Protein AF-A0A846AR71-F1 (afdb_monomer_lite)

pLDDT: mean 70.82, std 20.87, range [24.83, 94.31]

Radius of gyration: 25.25 Å; chains: 1; bounding box: 78×62×51 Å

Secondary structure (DSSP, 8-state):
-HHHHHHHHHHHHHHHHHHHHHHHHHH-----SS-----HHHHHHHHHHHHHHHHHHHHGGG--------GGGGGGG-SSSPPPGGGGTTT-HHHHHHHHHHSS-TTSEEE--S--TTS---HHHHHHHHHHTT----HHHHHHTT-EEEEE-GGGTTPPPPEEEETTEEEE------EEEEEE----GGGTTS-SS------EEEEEESS-HHHHTGGG----

Structure (mmCIF, N/CA/C/O backbone):
data_AF-A0A846AR71-F1
#
_entry.id   AF-A0A846AR71-F1
#
loop_
_atom_site.group_PDB
_atom_site.id
_atom_site.type_symbol
_atom_site.label_atom_id
_atom_site.label_alt_id
_atom_site.label_comp_id
_atom_site.label_asym_id
_atom_site.label_entity_id
_atom_site.label_seq_id
_atom_site.pdbx_PDB_ins_code
_atom_site.Cartn_x
_atom_site.Cartn_y
_atom_site.Cartn_z
_atom_site.occupancy
_atom_site.B_iso_or_equiv
_atom_site.auth_seq_id
_atom_site.auth_comp_id
_atom_site.auth_asym_id
_atom_site.auth_atom_id
_atom_site.pdbx_PDB_model_num
ATOM 1 N N . MET A 1 1 ? 45.121 -16.910 -25.083 1.00 48.41 1 MET A N 1
ATOM 2 C CA . MET A 1 1 ? 43.762 -16.337 -24.899 1.00 48.41 1 MET A CA 1
ATOM 3 C C . MET A 1 1 ? 42.631 -17.365 -25.011 1.00 48.41 1 MET A C 1
ATOM 5 O O . MET A 1 1 ? 41.645 -17.173 -24.319 1.00 48.41 1 MET A O 1
ATOM 9 N N . LYS A 1 2 ? 42.757 -18.463 -25.781 1.00 45.50 2 LYS A N 1
ATOM 10 C CA . LYS A 1 2 ? 41.712 -19.509 -25.881 1.00 45.50 2 LYS A CA 1
ATOM 11 C C . LYS A 1 2 ? 41.526 -20.374 -24.615 1.00 45.50 2 LYS A C 1
ATOM 13 O O . LYS A 1 2 ? 40.402 -20.728 -24.296 1.00 45.50 2 LYS A O 1
ATOM 18 N N . GLU A 1 3 ? 42.584 -20.638 -23.845 1.00 46.75 3 GLU A N 1
ATOM 19 C CA . GLU A 1 3 ? 42.497 -21.483 -22.632 1.00 46.75 3 GLU A CA 1
ATOM 20 C C . GLU A 1 3 ? 41.726 -20.849 -21.461 1.00 46.75 3 GLU A C 1
ATOM 22 O O . GLU A 1 3 ? 41.074 -21.559 -20.703 1.00 46.75 3 GLU A O 1
ATOM 27 N N . LYS A 1 4 ? 41.747 -19.515 -21.311 1.00 49.03 4 LYS A N 1
ATOM 28 C CA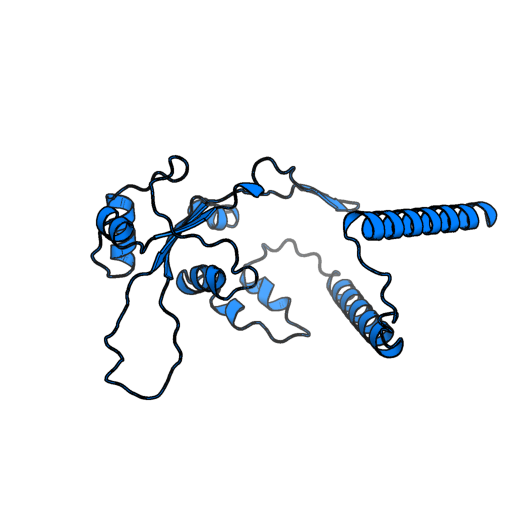 . LYS A 1 4 ? 41.033 -18.836 -20.210 1.00 49.03 4 LYS A CA 1
ATOM 29 C C . LYS A 1 4 ? 39.511 -18.820 -20.391 1.00 49.03 4 LYS A C 1
ATOM 31 O O . LYS A 1 4 ? 38.808 -18.844 -19.391 1.00 49.03 4 LYS A O 1
ATOM 36 N N . HIS A 1 5 ? 39.016 -18.790 -21.632 1.00 45.47 5 HIS A N 1
ATOM 37 C CA . HIS A 1 5 ? 37.576 -18.900 -21.910 1.00 45.47 5 HIS A CA 1
ATOM 38 C C . HIS A 1 5 ? 37.057 -20.312 -21.606 1.00 45.47 5 HIS A C 1
ATOM 40 O O . HIS A 1 5 ? 36.043 -20.454 -20.941 1.00 45.47 5 HIS A O 1
ATOM 46 N N . SER A 1 6 ? 37.822 -21.348 -21.970 1.00 60.25 6 SER A N 1
ATOM 47 C CA . SER A 1 6 ? 37.436 -22.746 -21.729 1.00 60.25 6 SER A CA 1
ATOM 48 C C . SER A 1 6 ? 37.258 -23.087 -20.247 1.00 60.25 6 SER A C 1
ATOM 50 O O . SER A 1 6 ? 36.397 -23.891 -19.910 1.00 60.25 6 SER A O 1
ATOM 52 N N . LYS A 1 7 ? 38.073 -22.495 -19.365 1.00 65.44 7 LYS A N 1
ATOM 53 C CA . LYS A 1 7 ? 37.980 -22.732 -17.921 1.00 65.44 7 LYS A CA 1
ATOM 54 C C . LYS A 1 7 ? 36.772 -22.030 -17.296 1.00 65.44 7 LYS A C 1
ATOM 56 O O . LYS A 1 7 ? 36.092 -22.618 -16.470 1.00 65.44 7 LYS A O 1
ATOM 61 N N . TYR A 1 8 ? 36.488 -20.800 -17.726 1.00 60.22 8 TYR A N 1
ATOM 62 C CA . TYR A 1 8 ? 35.324 -20.051 -17.252 1.00 60.22 8 TYR A CA 1
ATOM 63 C C . TYR A 1 8 ? 34.013 -20.771 -17.597 1.00 60.22 8 TYR A C 1
ATOM 65 O O . TYR A 1 8 ? 33.142 -20.905 -16.744 1.00 60.22 8 TYR A O 1
ATOM 73 N N . ASP A 1 9 ? 33.912 -21.313 -18.812 1.00 61.56 9 ASP A N 1
ATOM 74 C CA . ASP A 1 9 ? 32.737 -22.078 -19.235 1.00 61.56 9 ASP A CA 1
ATOM 75 C C . ASP A 1 9 ? 32.577 -23.384 -18.437 1.00 61.56 9 ASP A C 1
ATOM 77 O O . ASP A 1 9 ? 31.457 -23.764 -18.099 1.00 61.56 9 ASP A O 1
ATOM 81 N N . GLN A 1 10 ? 33.682 -24.051 -18.081 1.00 67.94 10 GLN A N 1
ATOM 82 C CA . GLN A 1 10 ? 33.650 -25.235 -17.213 1.00 67.94 10 GLN A CA 1
ATOM 83 C C . GLN A 1 10 ? 33.208 -24.900 -15.786 1.00 67.94 10 GLN A C 1
ATOM 85 O O . GLN A 1 10 ? 32.337 -25.586 -15.257 1.00 67.94 10 GLN A O 1
ATOM 90 N N . ASP A 1 11 ? 33.746 -23.831 -15.197 1.00 71.62 11 ASP A N 1
ATOM 91 C CA . ASP A 1 11 ? 33.410 -23.408 -13.833 1.00 71.62 11 ASP A CA 1
ATOM 92 C C . ASP A 1 11 ? 31.918 -23.015 -13.728 1.00 71.62 11 ASP A C 1
ATOM 94 O O . ASP A 1 11 ? 31.241 -23.329 -12.745 1.00 71.62 11 ASP A O 1
ATOM 98 N N . VAL A 1 12 ? 31.367 -22.373 -14.768 1.00 66.19 12 VAL A N 1
ATOM 99 C CA . VAL A 1 12 ? 29.933 -22.041 -14.847 1.00 66.19 12 VAL A CA 1
ATOM 100 C C . VAL A 1 12 ? 29.079 -23.306 -14.955 1.00 66.19 12 VAL A C 1
ATOM 102 O O . VAL A 1 12 ? 28.081 -23.428 -14.245 1.00 66.19 12 VAL A O 1
ATOM 105 N N . GLN A 1 13 ? 29.466 -24.263 -15.802 1.00 63.09 13 GLN A N 1
ATOM 106 C CA . GLN A 1 13 ? 28.740 -25.530 -15.949 1.00 63.09 13 GLN A CA 1
ATOM 107 C C . GLN A 1 13 ? 28.738 -26.346 -14.651 1.00 63.09 13 GLN A C 1
ATOM 109 O O . GLN A 1 13 ? 27.697 -26.867 -14.254 1.00 63.09 13 GLN A O 1
ATOM 114 N N . GLU A 1 14 ? 29.870 -26.407 -13.952 1.00 77.88 14 GLU A N 1
ATOM 115 C CA . GLU A 1 14 ? 29.987 -27.103 -12.668 1.00 77.88 14 GLU A CA 1
ATOM 116 C C . GLU A 1 14 ? 29.130 -26.435 -11.580 1.00 77.88 14 GLU A C 1
ATOM 118 O O . GLU A 1 14 ? 28.448 -27.110 -10.805 1.00 77.88 14 GLU A O 1
ATOM 123 N N . SER A 1 15 ? 29.089 -25.099 -11.553 1.00 70.12 15 SER A N 1
ATOM 124 C CA . SER A 1 15 ? 28.254 -24.348 -10.611 1.00 70.12 15 SER A CA 1
ATOM 125 C C . SER A 1 15 ? 26.757 -24.593 -10.833 1.00 70.12 15 SER A C 1
ATOM 127 O O . SER A 1 15 ? 26.022 -24.823 -9.869 1.00 70.12 15 SER A O 1
ATOM 129 N N . LEU A 1 16 ? 26.314 -24.621 -12.094 1.00 60.41 16 LEU A N 1
ATOM 130 C CA . LEU A 1 16 ? 24.922 -24.912 -12.450 1.00 60.41 16 LEU A CA 1
ATOM 131 C C . LEU A 1 16 ? 24.531 -26.350 -12.075 1.00 60.41 16 LEU A C 1
ATOM 133 O O . LEU A 1 16 ? 23.486 -26.562 -11.463 1.00 60.41 16 LEU A O 1
ATOM 137 N N . GLN A 1 17 ? 25.402 -27.328 -12.339 1.00 69.69 17 GLN A N 1
ATOM 138 C CA . GLN A 1 17 ? 25.163 -28.730 -11.973 1.00 69.69 17 GLN A CA 1
ATOM 139 C C . GLN A 1 17 ? 25.073 -28.941 -10.454 1.00 69.69 17 GLN A C 1
ATOM 141 O O . GLN A 1 17 ? 24.227 -29.704 -9.970 1.00 69.69 17 GLN A O 1
ATOM 146 N N . ASN A 1 18 ? 25.913 -28.243 -9.685 1.00 76.06 18 ASN A N 1
ATOM 147 C CA . ASN A 1 18 ? 25.866 -28.279 -8.223 1.00 76.06 18 ASN A CA 1
ATOM 148 C C . ASN A 1 18 ? 24.583 -27.644 -7.674 1.00 76.06 18 ASN A C 1
ATOM 150 O O . ASN A 1 18 ? 23.993 -28.162 -6.719 1.00 76.06 18 ASN A O 1
ATOM 154 N N . PHE A 1 19 ? 24.118 -26.555 -8.289 1.00 69.44 19 PHE A N 1
ATOM 155 C CA . PHE A 1 19 ? 22.856 -25.918 -7.926 1.00 69.44 19 PHE A CA 1
ATOM 156 C C . PHE A 1 19 ? 21.664 -26.853 -8.172 1.00 69.44 19 PHE A C 1
ATOM 158 O O . PHE A 1 19 ? 20.889 -27.110 -7.248 1.00 69.44 19 PHE A O 1
ATOM 165 N N . ASP A 1 20 ? 21.568 -27.445 -9.364 1.00 68.06 20 ASP A N 1
ATOM 166 C CA . ASP A 1 20 ? 20.483 -28.367 -9.723 1.00 68.06 20 ASP A CA 1
ATOM 167 C C . ASP A 1 20 ? 20.436 -29.597 -8.802 1.00 68.06 20 ASP A C 1
ATOM 169 O O . ASP A 1 20 ? 19.361 -30.037 -8.374 1.00 68.06 20 ASP A O 1
ATOM 173 N N . SER A 1 21 ? 21.607 -30.120 -8.423 1.00 70.69 21 SER A N 1
ATOM 174 C CA . SER A 1 21 ? 21.727 -31.237 -7.476 1.00 70.69 21 SER A CA 1
ATOM 175 C C . SER A 1 21 ? 21.231 -30.860 -6.076 1.00 70.69 21 SER A C 1
ATOM 177 O O . SER A 1 21 ? 20.513 -31.632 -5.436 1.00 70.69 21 SER A O 1
ATOM 179 N N . THR A 1 22 ? 21.551 -29.645 -5.626 1.00 72.75 22 THR A N 1
ATOM 180 C CA . THR A 1 22 ? 21.137 -29.117 -4.318 1.00 72.75 22 THR A CA 1
ATOM 181 C C . THR A 1 22 ? 19.620 -28.919 -4.250 1.00 72.75 22 THR A C 1
ATOM 183 O O . THR A 1 22 ? 18.982 -29.318 -3.276 1.00 72.75 22 THR A O 1
ATOM 186 N N . ILE A 1 23 ? 19.017 -28.369 -5.308 1.00 63.88 23 ILE A N 1
ATOM 187 C CA . ILE A 1 23 ? 17.560 -28.196 -5.422 1.00 63.88 23 ILE A CA 1
ATOM 188 C C . ILE A 1 23 ? 16.845 -29.553 -5.436 1.00 63.88 23 ILE A C 1
ATOM 190 O O . ILE A 1 23 ? 15.854 -29.744 -4.729 1.00 63.88 23 ILE A O 1
ATOM 194 N N . THR A 1 24 ? 17.376 -30.522 -6.184 1.00 69.88 24 THR A N 1
ATOM 195 C CA . THR A 1 24 ? 16.824 -31.884 -6.250 1.00 69.88 24 THR A CA 1
ATOM 196 C C . THR A 1 24 ? 16.804 -32.548 -4.868 1.00 69.88 24 THR A C 1
ATOM 198 O O . THR A 1 24 ? 15.795 -33.141 -4.482 1.00 69.88 24 THR A O 1
ATOM 201 N N . GLN A 1 25 ? 17.884 -32.403 -4.089 1.00 74.31 25 GLN A N 1
ATOM 202 C CA . GLN A 1 25 ? 17.976 -32.933 -2.724 1.00 74.31 25 GLN A CA 1
ATOM 203 C C . GLN A 1 25 ? 17.050 -32.223 -1.732 1.00 74.31 25 GLN A C 1
ATOM 205 O O . GLN A 1 25 ? 16.408 -32.891 -0.924 1.00 74.31 25 GLN A O 1
ATOM 210 N N . LEU A 1 26 ? 16.975 -30.891 -1.780 1.00 66.94 26 LEU A N 1
ATOM 211 C CA . LEU A 1 26 ? 16.191 -30.101 -0.825 1.00 66.94 26 LEU A CA 1
ATOM 212 C C . LEU A 1 26 ? 14.685 -30.304 -0.983 1.00 66.94 26 LEU A C 1
ATOM 214 O O . LEU A 1 26 ? 13.960 -30.327 0.008 1.00 66.94 26 LEU A O 1
ATOM 218 N N . PHE A 1 27 ? 14.217 -30.439 -2.222 1.00 64.94 27 PHE A N 1
ATOM 219 C CA . PHE A 1 27 ? 12.787 -30.416 -2.520 1.00 64.94 27 PHE A CA 1
ATOM 220 C C . PHE A 1 27 ? 12.227 -31.773 -2.961 1.00 64.94 27 PHE A C 1
ATOM 222 O O . PHE A 1 27 ? 11.036 -31.869 -3.250 1.00 64.94 27 PHE A O 1
ATOM 229 N N . GLY A 1 28 ? 13.056 -32.824 -3.027 1.00 59.59 28 GLY A N 1
ATOM 230 C CA . GLY A 1 28 ? 12.629 -34.164 -3.452 1.00 59.59 28 GLY A CA 1
ATOM 231 C C . GLY A 1 28 ? 12.012 -34.186 -4.856 1.00 59.59 28 GLY A C 1
ATOM 232 O O . GLY A 1 28 ? 11.225 -35.078 -5.181 1.00 59.59 28 GLY A O 1
ATOM 233 N N . ILE A 1 29 ? 12.329 -33.182 -5.677 1.00 59.34 29 ILE A N 1
ATOM 234 C CA . ILE A 1 29 ? 11.780 -33.023 -7.019 1.00 59.34 29 ILE A CA 1
ATOM 235 C C . ILE A 1 29 ? 12.443 -34.088 -7.886 1.00 59.34 29 ILE A C 1
ATOM 237 O O . ILE A 1 29 ? 13.644 -34.031 -8.136 1.00 59.34 29 ILE A O 1
ATOM 241 N N . LYS A 1 30 ? 11.675 -35.077 -8.353 1.00 57.59 30 LYS A N 1
ATOM 242 C CA . LYS A 1 30 ? 12.154 -35.955 -9.426 1.00 57.59 30 LYS A CA 1
ATOM 243 C C . LYS A 1 30 ? 12.525 -35.069 -10.614 1.00 57.59 30 LYS A C 1
ATOM 245 O O . LYS A 1 30 ? 11.695 -34.262 -11.033 1.00 57.59 30 LYS A O 1
ATOM 250 N N . GLN A 1 31 ? 13.747 -35.230 -11.134 1.00 55.41 31 GLN A N 1
ATOM 251 C CA . GLN A 1 31 ? 14.157 -34.674 -12.426 1.00 55.41 31 GLN A CA 1
ATOM 252 C C . GLN A 1 31 ? 12.981 -34.817 -13.404 1.00 55.41 31 GLN A C 1
ATOM 254 O O . GLN A 1 31 ? 12.438 -35.923 -13.517 1.00 55.41 31 GLN A O 1
ATOM 259 N N . PRO A 1 32 ? 12.510 -33.729 -14.029 1.00 53.22 32 PRO A N 1
ATOM 260 C CA . PRO A 1 32 ? 11.327 -33.804 -14.865 1.00 53.22 32 PRO A CA 1
ATOM 261 C C . PRO A 1 32 ? 11.598 -34.786 -16.016 1.00 53.22 32 PRO A C 1
ATOM 263 O O . PRO A 1 32 ? 12.465 -34.550 -16.849 1.00 53.22 32 PRO A O 1
ATOM 266 N N . GLU A 1 33 ? 10.853 -35.901 -16.065 1.00 53.50 33 GLU A N 1
ATOM 267 C CA . GLU A 1 33 ? 10.994 -36.967 -17.084 1.00 53.50 33 GLU A CA 1
ATOM 268 C C . GLU A 1 33 ? 10.733 -36.478 -18.521 1.00 53.50 33 GLU A C 1
ATOM 270 O O . GLU A 1 33 ? 11.000 -37.178 -19.496 1.00 53.50 33 GLU A O 1
ATOM 275 N N . LYS A 1 34 ? 10.245 -35.248 -18.667 1.00 51.41 34 LYS A N 1
ATOM 276 C CA . LYS A 1 34 ? 10.290 -34.487 -19.906 1.00 51.41 34 LYS A CA 1
ATOM 277 C C . LYS A 1 34 ? 10.986 -33.177 -19.604 1.00 51.41 34 LYS A C 1
ATOM 279 O O . LYS A 1 34 ? 10.488 -32.405 -18.783 1.00 51.41 34 LYS A O 1
ATOM 284 N N . SER A 1 35 ? 12.075 -32.896 -20.318 1.00 51.25 35 SER A N 1
ATOM 285 C CA . SER A 1 35 ? 12.481 -31.510 -20.506 1.00 51.25 35 SER A CA 1
ATOM 286 C C . SER A 1 35 ? 11.225 -30.740 -20.905 1.00 51.25 35 SER A C 1
ATOM 288 O O . SER A 1 35 ? 10.445 -31.187 -21.754 1.00 51.25 35 SER A O 1
ATOM 290 N N . ILE A 1 36 ? 10.963 -29.618 -20.243 1.00 49.94 36 ILE A N 1
ATOM 291 C CA . ILE A 1 36 ? 10.011 -28.655 -20.777 1.00 49.94 36 ILE A CA 1
ATOM 292 C C . ILE A 1 36 ? 10.673 -28.195 -22.074 1.00 49.94 36 ILE A C 1
ATOM 294 O O . ILE A 1 36 ? 11.549 -27.336 -22.059 1.00 49.94 36 ILE A O 1
ATOM 298 N N . ALA A 1 37 ? 10.366 -28.882 -23.174 1.00 50.50 37 ALA A N 1
ATOM 299 C CA . ALA A 1 37 ? 10.838 -28.542 -24.496 1.00 50.50 37 ALA A CA 1
ATOM 300 C C . ALA A 1 37 ? 10.143 -27.233 -24.845 1.00 50.50 37 ALA A C 1
ATOM 302 O O . ALA A 1 37 ? 9.017 -27.204 -25.340 1.00 50.50 37 ALA A O 1
ATOM 303 N N . PHE A 1 38 ? 10.781 -26.133 -24.472 1.00 56.47 38 PHE A N 1
ATOM 304 C CA . PHE A 1 38 ? 10.446 -24.847 -25.027 1.00 56.47 38 PHE A CA 1
ATOM 305 C C . PHE A 1 38 ? 10.770 -24.949 -26.512 1.00 56.47 38 PHE A C 1
ATOM 307 O O . PHE A 1 38 ? 11.919 -25.179 -26.879 1.00 56.47 38 PHE A O 1
ATOM 314 N N . ASP A 1 39 ? 9.738 -24.854 -27.346 1.00 71.56 39 ASP A N 1
ATOM 315 C CA . ASP A 1 39 ? 9.896 -24.756 -28.791 1.00 71.56 39 ASP A CA 1
ATOM 316 C C . ASP A 1 39 ? 10.948 -23.680 -29.090 1.00 71.56 39 ASP A C 1
ATOM 318 O O . ASP A 1 39 ? 10.789 -22.522 -28.686 1.00 71.56 39 ASP A O 1
ATOM 322 N N . GLU A 1 40 ? 12.047 -24.075 -29.738 1.00 67.56 40 GLU A N 1
ATOM 323 C CA . GLU A 1 40 ? 13.171 -23.189 -30.056 1.00 67.56 40 GLU A CA 1
ATOM 324 C C . GLU A 1 40 ? 12.673 -21.946 -30.800 1.00 67.56 40 GLU A C 1
ATOM 326 O O . GLU A 1 40 ? 13.118 -20.832 -30.529 1.00 67.56 40 GLU A O 1
ATOM 331 N N . THR A 1 41 ? 11.648 -22.113 -31.638 1.00 71.00 41 THR A N 1
ATOM 332 C CA . THR A 1 41 ? 10.974 -21.030 -32.359 1.00 71.00 41 THR A CA 1
ATOM 333 C C . THR A 1 41 ? 10.303 -20.035 -31.405 1.00 71.00 41 THR A C 1
ATOM 335 O O . THR A 1 41 ? 10.374 -18.823 -31.605 1.00 71.00 41 THR A O 1
ATOM 338 N N . SER A 1 42 ? 9.676 -20.514 -30.328 1.00 70.94 42 SER A N 1
ATOM 339 C CA . SER A 1 42 ? 9.059 -19.683 -29.287 1.00 70.94 42 SER A CA 1
ATOM 340 C C . SER A 1 42 ? 10.096 -18.899 -28.476 1.00 70.94 42 SER A C 1
ATOM 342 O O . SER A 1 42 ? 9.882 -17.719 -28.174 1.00 70.94 42 SER A O 1
ATOM 344 N N . ILE A 1 43 ? 11.238 -19.520 -28.161 1.00 72.88 43 ILE A N 1
ATOM 345 C CA . ILE A 1 43 ? 12.357 -18.849 -27.484 1.00 72.88 43 ILE A CA 1
ATOM 346 C C . ILE A 1 43 ? 12.950 -17.770 -28.391 1.00 72.88 43 ILE A C 1
ATOM 348 O O . ILE A 1 43 ? 13.089 -16.628 -27.954 1.00 72.88 43 ILE A O 1
ATOM 352 N N . ILE A 1 44 ? 13.248 -18.103 -29.649 1.00 75.12 44 ILE A N 1
ATOM 353 C CA . ILE A 1 44 ? 13.809 -17.165 -30.629 1.00 75.12 44 ILE A CA 1
ATOM 354 C C . ILE A 1 44 ? 12.872 -15.969 -30.805 1.00 75.12 44 ILE A C 1
ATOM 356 O O . ILE A 1 44 ? 13.307 -14.830 -30.661 1.00 75.12 44 ILE A O 1
ATOM 360 N N . ASN A 1 45 ? 11.568 -16.202 -30.978 1.00 73.94 45 ASN A N 1
ATOM 361 C CA . ASN A 1 45 ? 10.583 -15.126 -31.093 1.00 73.94 45 ASN A CA 1
ATOM 362 C C . ASN A 1 45 ? 10.532 -14.228 -29.844 1.00 73.94 45 ASN A C 1
ATOM 364 O O . ASN A 1 45 ? 10.395 -13.007 -29.955 1.00 73.94 45 ASN A O 1
ATOM 368 N N . ARG A 1 46 ? 10.650 -14.797 -28.637 1.00 72.19 46 ARG A N 1
ATOM 369 C CA . ARG A 1 46 ? 10.738 -14.005 -27.399 1.00 72.19 46 ARG A CA 1
ATOM 370 C C . ARG A 1 46 ? 12.009 -13.161 -27.357 1.00 72.19 46 ARG A C 1
ATOM 372 O O . ARG A 1 46 ? 11.927 -11.982 -27.021 1.00 72.19 46 ARG A O 1
ATOM 379 N N . LEU A 1 47 ? 13.153 -13.740 -27.714 1.00 77.62 47 LEU A N 1
ATOM 380 C CA . LEU A 1 47 ? 14.437 -13.042 -27.729 1.00 77.62 47 LEU A CA 1
ATOM 381 C C . LEU A 1 47 ? 14.459 -11.920 -28.769 1.00 77.62 47 LEU A C 1
ATOM 383 O O . LEU A 1 47 ? 14.867 -10.809 -28.446 1.00 77.62 47 LEU A O 1
ATOM 387 N N . GLU A 1 48 ? 13.940 -12.155 -29.973 1.00 76.31 48 GLU A N 1
ATOM 388 C CA . GLU A 1 48 ? 13.822 -11.118 -30.999 1.00 76.31 48 GLU A CA 1
ATOM 389 C C . GLU A 1 48 ? 12.967 -9.938 -30.536 1.00 76.31 48 GLU A C 1
ATOM 391 O O . GLU A 1 48 ? 13.323 -8.784 -30.771 1.00 76.31 48 GLU A O 1
ATOM 396 N N . ASN A 1 49 ? 11.849 -10.207 -29.859 1.00 75.12 49 ASN A N 1
ATOM 397 C CA . ASN A 1 49 ? 10.985 -9.151 -29.338 1.00 75.12 49 ASN A CA 1
ATOM 398 C C . ASN A 1 49 ? 11.675 -8.341 -28.231 1.00 75.12 49 ASN A C 1
ATOM 400 O O . ASN A 1 49 ? 11.530 -7.120 -28.197 1.00 75.12 49 ASN A O 1
ATOM 404 N N . ILE A 1 50 ? 12.466 -8.991 -27.370 1.00 76.38 50 ILE A N 1
ATOM 405 C CA . ILE A 1 50 ? 13.283 -8.310 -26.356 1.00 76.38 50 ILE A CA 1
ATOM 406 C C . ILE A 1 50 ? 14.354 -7.439 -27.027 1.00 76.38 50 ILE A C 1
ATOM 408 O O . ILE A 1 50 ? 14.505 -6.276 -26.665 1.00 76.38 50 ILE A O 1
ATOM 412 N N . VAL A 1 51 ? 15.062 -7.959 -28.033 1.00 80.19 51 VAL A N 1
ATOM 413 C CA . VAL A 1 51 ? 16.099 -7.207 -28.760 1.00 80.19 51 VAL A CA 1
ATOM 414 C C . VAL A 1 51 ? 15.503 -5.994 -29.478 1.00 80.19 51 VAL A C 1
ATOM 416 O O . VAL A 1 51 ? 16.034 -4.893 -29.347 1.00 80.19 51 VAL A O 1
ATOM 419 N N . LYS A 1 52 ? 14.365 -6.154 -30.170 1.00 71.88 52 LYS A N 1
ATOM 420 C CA . LYS A 1 52 ? 13.643 -5.046 -30.824 1.00 71.88 52 LYS A CA 1
ATOM 421 C C . LYS A 1 52 ? 13.200 -3.983 -29.815 1.00 71.88 52 LYS A C 1
ATOM 423 O O . LYS A 1 52 ? 13.316 -2.792 -30.090 1.00 71.88 52 LYS A O 1
ATOM 428 N N . PHE A 1 53 ? 12.731 -4.401 -28.638 1.00 70.00 53 PHE A N 1
ATOM 429 C CA . PHE A 1 53 ? 12.355 -3.494 -27.553 1.00 70.00 53 PHE A CA 1
ATOM 430 C C . PHE A 1 53 ? 13.552 -2.686 -27.033 1.00 70.00 53 PHE A C 1
ATOM 432 O O . PHE A 1 53 ? 13.463 -1.466 -26.916 1.00 70.00 53 PHE A O 1
ATOM 439 N N . VAL A 1 54 ? 14.684 -3.347 -26.772 1.00 71.56 54 VAL A N 1
ATOM 440 C CA . VAL A 1 54 ? 15.908 -2.689 -26.289 1.00 71.56 54 VAL A CA 1
ATOM 441 C C . VAL A 1 54 ? 16.473 -1.724 -27.335 1.00 71.56 54 VAL A C 1
ATOM 443 O O . VAL A 1 54 ? 16.837 -0.607 -26.977 1.00 71.56 54 VAL A O 1
ATOM 446 N N . ALA A 1 55 ? 16.498 -2.112 -28.615 1.00 70.62 55 ALA A N 1
ATOM 447 C CA . ALA A 1 55 ? 16.965 -1.257 -29.707 1.00 70.62 55 ALA A CA 1
ATOM 448 C C . ALA A 1 55 ? 16.122 0.021 -29.838 1.00 70.62 55 ALA A C 1
ATOM 450 O O . ALA A 1 55 ? 16.678 1.115 -29.888 1.00 70.62 55 ALA A O 1
ATOM 451 N N . LYS A 1 56 ? 14.788 -0.101 -29.781 1.00 68.19 56 LYS A N 1
ATOM 452 C CA . LYS A 1 56 ? 13.881 1.053 -29.835 1.00 68.19 56 LYS A CA 1
ATOM 453 C C . LYS A 1 56 ? 14.111 2.035 -28.679 1.00 68.19 56 LYS A C 1
ATOM 455 O O . LYS A 1 56 ? 14.191 3.237 -28.894 1.00 68.19 56 LYS A O 1
ATOM 460 N N . ILE A 1 57 ? 14.275 1.524 -27.455 1.00 65.19 57 ILE A N 1
ATOM 461 C CA 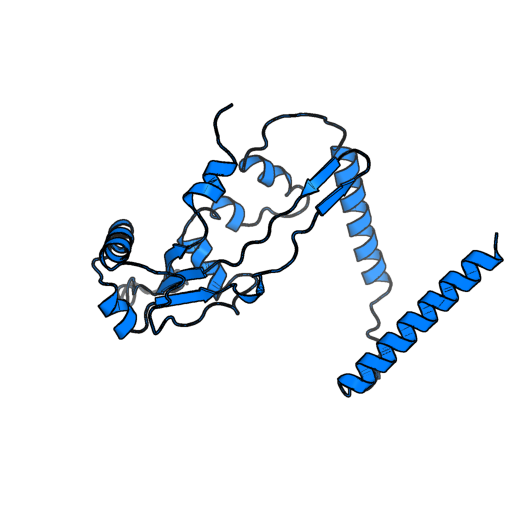. ILE A 1 57 ? 14.584 2.359 -26.280 1.00 65.19 57 ILE A CA 1
ATOM 462 C C . ILE A 1 57 ? 15.940 3.060 -26.432 1.00 65.19 57 ILE A C 1
ATOM 464 O O . ILE A 1 57 ? 16.124 4.172 -25.937 1.00 65.19 57 ILE A O 1
ATOM 468 N N . TYR A 1 58 ? 16.905 2.413 -27.088 1.00 60.66 58 TYR A N 1
ATOM 469 C CA . TYR A 1 58 ? 18.236 2.973 -27.302 1.00 60.66 58 TYR A CA 1
ATOM 470 C C . TYR A 1 58 ? 18.230 4.109 -28.335 1.00 60.66 58 TYR A C 1
ATOM 472 O O . TYR A 1 58 ? 18.907 5.113 -28.133 1.00 60.66 58 TYR A O 1
ATOM 480 N N . GLU A 1 59 ? 17.432 3.994 -29.398 1.00 58.53 59 GLU A N 1
ATOM 481 C CA . GLU A 1 59 ? 17.259 5.049 -30.409 1.00 58.53 59 GLU A CA 1
ATOM 482 C C . GLU A 1 59 ? 16.593 6.313 -29.832 1.00 58.53 59 GLU A C 1
ATOM 484 O O . GLU A 1 59 ? 16.928 7.429 -30.227 1.00 58.53 59 GLU A O 1
ATOM 489 N N . GLU A 1 60 ? 15.715 6.159 -28.838 1.00 55.53 60 GLU A N 1
ATOM 490 C CA . GLU A 1 60 ? 14.994 7.265 -28.189 1.00 55.53 60 GLU A CA 1
ATOM 491 C C . GLU A 1 60 ? 15.811 8.005 -27.111 1.00 55.53 60 GLU A C 1
ATOM 493 O O . GLU A 1 60 ? 15.395 9.056 -26.631 1.00 55.53 60 GLU A O 1
ATOM 498 N N . LYS A 1 61 ? 17.004 7.512 -26.743 1.00 50.53 61 LYS A N 1
ATOM 499 C CA . LYS A 1 61 ? 17.864 8.117 -25.706 1.00 50.53 61 LYS A CA 1
ATOM 500 C C . LYS A 1 61 ? 18.727 9.302 -26.167 1.00 50.53 61 LYS A C 1
ATOM 502 O O . LYS A 1 61 ? 19.457 9.851 -25.347 1.00 50.53 61 LYS A O 1
ATOM 507 N N . ASN A 1 62 ? 18.645 9.721 -27.432 1.00 44.28 62 ASN A N 1
ATOM 508 C CA . ASN A 1 62 ? 19.454 10.823 -27.982 1.00 44.28 62 ASN A CA 1
ATOM 509 C C . ASN A 1 62 ? 18.890 12.238 -27.752 1.00 44.28 62 ASN A C 1
ATOM 511 O O . ASN A 1 62 ? 19.390 13.198 -28.334 1.00 44.28 62 ASN A O 1
ATOM 515 N N . THR A 1 63 ? 17.888 12.407 -26.891 1.00 43.28 63 THR A N 1
ATOM 516 C CA . THR A 1 63 ? 17.467 13.733 -26.424 1.00 43.28 63 THR A CA 1
ATOM 517 C C . THR A 1 63 ? 17.843 13.904 -24.961 1.00 43.28 63 THR A C 1
ATOM 519 O O . THR A 1 63 ? 17.119 13.487 -24.057 1.00 43.28 63 THR A O 1
ATOM 522 N N . GLU A 1 64 ? 19.002 14.522 -24.735 1.00 54.25 64 GLU A N 1
ATOM 523 C CA . GLU A 1 64 ? 19.267 15.243 -23.497 1.00 54.25 64 GLU A CA 1
ATOM 524 C C . GLU A 1 64 ? 18.190 16.316 -23.324 1.00 54.25 64 GLU A C 1
ATOM 526 O O . GLU A 1 64 ? 18.152 17.288 -24.072 1.00 54.25 64 GLU A O 1
ATOM 531 N N . THR A 1 65 ? 17.337 16.167 -22.318 1.00 43.06 65 THR A N 1
ATOM 532 C CA . THR A 1 65 ? 16.592 17.298 -21.768 1.00 43.06 65 THR A CA 1
ATOM 533 C C . THR A 1 65 ? 16.442 17.102 -20.273 1.00 43.06 65 THR A C 1
ATOM 535 O O . THR A 1 65 ? 15.747 16.198 -19.812 1.00 43.06 65 THR A O 1
ATOM 538 N N . SER A 1 66 ? 17.095 17.985 -19.518 1.00 50.75 66 SER A N 1
ATOM 539 C CA . SER A 1 66 ? 16.848 18.237 -18.100 1.00 50.75 66 SER A CA 1
ATOM 540 C C . SER A 1 66 ? 15.501 18.951 -17.910 1.00 50.75 66 SER A C 1
ATOM 542 O O . SER A 1 66 ? 15.429 20.008 -17.287 1.00 50.75 66 SER A O 1
ATOM 544 N N . GLU A 1 67 ? 14.437 18.426 -18.509 1.00 57.28 67 GLU A N 1
ATOM 545 C CA . GLU A 1 67 ? 13.082 18.855 -18.190 1.00 57.28 67 GLU A CA 1
ATOM 546 C C . GLU A 1 67 ? 12.602 18.040 -16.992 1.00 57.28 67 GLU A C 1
ATOM 548 O O . GLU A 1 67 ? 12.850 16.834 -16.890 1.00 57.28 67 GLU A O 1
ATOM 553 N N . SER A 1 68 ? 11.959 18.712 -16.041 1.00 72.06 68 SER A N 1
ATOM 554 C CA . SER A 1 68 ? 11.329 18.055 -14.905 1.00 72.06 68 SER A CA 1
ATOM 555 C C . SER A 1 68 ? 10.252 17.102 -15.421 1.00 72.06 68 SER A C 1
ATOM 557 O O . SER A 1 68 ? 9.204 17.522 -15.904 1.00 72.06 68 SER A O 1
ATOM 559 N N . LEU A 1 69 ? 10.527 15.799 -15.331 1.00 80.31 69 LEU A N 1
ATOM 560 C CA . LEU A 1 69 ? 9.561 14.770 -15.694 1.00 80.31 69 LEU A CA 1
ATOM 561 C C . LEU A 1 69 ? 8.291 14.939 -14.861 1.00 80.31 69 LEU A C 1
ATOM 563 O O . LEU A 1 69 ? 8.325 14.994 -13.629 1.00 80.31 69 LEU A O 1
ATOM 567 N N . THR A 1 70 ? 7.165 14.976 -15.552 1.00 86.06 70 THR A N 1
ATOM 568 C CA . THR A 1 70 ? 5.830 14.991 -14.967 1.00 86.06 70 THR A CA 1
ATOM 569 C C . THR A 1 70 ? 5.274 13.570 -14.885 1.00 86.06 70 THR A C 1
ATOM 571 O O . THR A 1 70 ? 5.762 12.639 -15.530 1.00 86.06 70 THR A O 1
ATOM 574 N N . LEU A 1 71 ? 4.205 13.374 -14.107 1.00 84.62 71 LEU A N 1
ATOM 575 C CA . LEU A 1 71 ? 3.504 12.084 -14.084 1.00 84.62 71 LEU A CA 1
ATOM 576 C C . LEU A 1 71 ? 2.915 11.724 -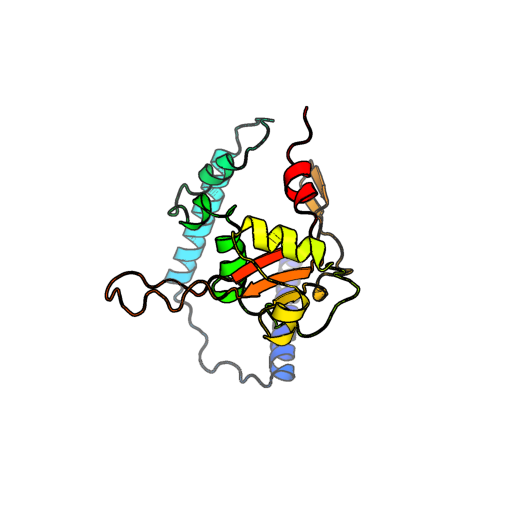15.458 1.00 84.62 71 LEU A C 1
ATOM 578 O O . LEU A 1 71 ? 2.825 10.543 -15.791 1.00 84.62 71 LEU A O 1
ATOM 582 N N . ASP A 1 72 ? 2.578 12.721 -16.278 1.00 85.19 72 ASP A N 1
ATOM 583 C CA . ASP A 1 72 ? 2.019 12.502 -17.611 1.00 85.19 72 ASP A CA 1
ATOM 584 C C . ASP A 1 72 ? 3.046 11.945 -18.599 1.00 85.19 72 ASP A C 1
ATOM 586 O O . ASP A 1 72 ? 2.670 11.226 -19.531 1.00 85.19 72 ASP A O 1
ATOM 590 N N . ASP A 1 73 ? 4.342 12.177 -18.371 1.00 87.25 73 ASP A N 1
ATOM 591 C CA . ASP A 1 73 ? 5.409 11.641 -19.218 1.00 87.25 73 ASP A CA 1
ATOM 592 C C . ASP A 1 73 ? 5.472 10.111 -19.186 1.00 87.25 73 ASP A C 1
ATOM 594 O O . ASP A 1 73 ? 5.835 9.489 -20.185 1.00 87.25 73 ASP A O 1
ATOM 598 N N . TYR A 1 74 ? 5.006 9.470 -18.108 1.00 87.06 74 TYR A N 1
ATOM 599 C CA . TYR A 1 74 ? 4.901 8.008 -18.040 1.00 87.06 74 TYR A CA 1
ATOM 600 C C . TYR A 1 74 ? 3.942 7.432 -19.089 1.00 87.06 74 TYR A C 1
ATOM 602 O O . TYR A 1 74 ? 4.095 6.277 -19.494 1.00 87.06 74 TYR A O 1
ATOM 610 N N . ASN A 1 75 ? 2.983 8.219 -19.590 1.00 87.19 75 ASN A N 1
ATOM 611 C CA . ASN A 1 75 ? 2.094 7.775 -20.663 1.00 87.19 75 ASN A CA 1
ATOM 612 C C . ASN A 1 75 ? 2.852 7.531 -21.976 1.00 87.19 75 ASN A C 1
ATOM 614 O O . ASN A 1 75 ? 2.430 6.693 -22.774 1.00 87.19 75 ASN A O 1
ATOM 618 N N . LYS A 1 76 ? 3.992 8.208 -22.178 1.00 86.69 76 LYS A N 1
ATOM 619 C CA . LYS A 1 76 ? 4.845 8.056 -23.365 1.00 86.69 76 LYS A CA 1
ATOM 620 C C . LYS A 1 76 ? 5.563 6.703 -23.408 1.00 86.69 76 LYS A C 1
ATOM 622 O O . LYS A 1 76 ? 6.054 6.331 -24.466 1.00 86.69 76 LYS A O 1
ATOM 627 N N . LEU A 1 77 ? 5.587 5.938 -22.309 1.00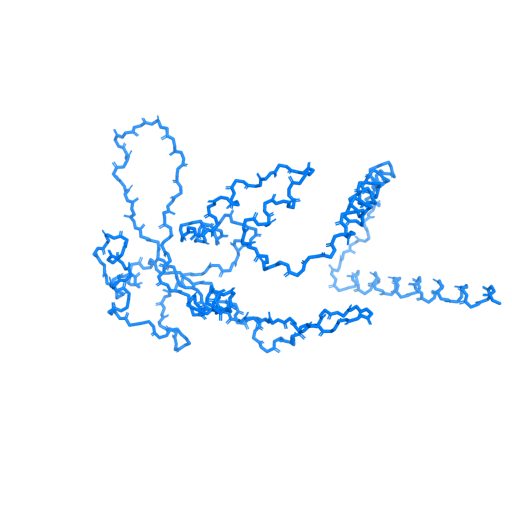 86.44 77 LEU A N 1
ATOM 628 C CA . LEU A 1 77 ? 6.193 4.599 -22.262 1.00 86.44 77 LEU A CA 1
ATOM 629 C C . LEU A 1 77 ? 5.364 3.537 -23.015 1.00 86.44 77 LEU A C 1
ATOM 631 O O . LEU A 1 77 ? 5.894 2.501 -23.418 1.00 86.44 77 LEU A O 1
ATOM 635 N N . TYR A 1 78 ? 4.069 3.777 -23.249 1.00 84.94 78 TYR A N 1
ATOM 636 C CA . TYR A 1 78 ? 3.149 2.815 -23.876 1.00 84.94 78 TYR A CA 1
ATOM 637 C C . TYR A 1 78 ? 3.092 2.949 -25.403 1.00 84.94 78 TYR A C 1
ATOM 639 O O . TYR A 1 78 ? 2.032 3.155 -25.987 1.00 84.94 78 TYR A O 1
ATOM 647 N N . GLN A 1 79 ? 4.239 2.845 -26.072 1.00 84.12 79 GLN A N 1
ATOM 648 C CA . GLN A 1 79 ? 4.304 3.049 -27.525 1.00 84.12 79 GLN A CA 1
ATOM 649 C C . GLN A 1 79 ? 4.001 1.792 -28.348 1.00 84.12 79 GLN A C 1
ATOM 651 O O . GLN A 1 79 ? 3.592 1.884 -29.501 1.00 84.12 79 GLN A O 1
ATOM 656 N N . ILE A 1 80 ? 4.288 0.614 -27.788 1.00 79.12 80 ILE A N 1
ATOM 657 C CA . ILE A 1 80 ? 4.147 -0.685 -28.472 1.00 79.12 80 ILE A CA 1
ATOM 658 C C . ILE A 1 80 ? 2.966 -1.470 -27.899 1.00 79.12 80 ILE A C 1
ATOM 660 O O . ILE A 1 80 ? 2.287 -2.204 -28.612 1.00 79.12 80 ILE A O 1
ATOM 664 N N . ILE A 1 81 ? 2.718 -1.315 -26.600 1.00 83.56 81 ILE A N 1
ATOM 665 C CA . ILE A 1 81 ? 1.635 -1.990 -25.891 1.00 83.56 81 ILE A CA 1
ATOM 666 C C . ILE A 1 81 ? 0.506 -1.011 -25.604 1.00 83.56 81 ILE A C 1
ATOM 668 O O . ILE A 1 81 ? 0.725 0.187 -25.434 1.00 83.56 81 ILE A O 1
ATOM 672 N N . LYS A 1 82 ? -0.713 -1.538 -25.496 1.00 88.00 82 LYS A N 1
ATOM 673 C CA . LYS A 1 82 ? -1.865 -0.742 -25.082 1.00 88.00 82 LYS A CA 1
ATOM 674 C C . LYS A 1 82 ? -1.637 -0.192 -23.670 1.00 88.00 82 LYS A C 1
ATOM 676 O O . LYS A 1 82 ? -1.320 -0.957 -22.759 1.00 88.00 82 LYS A O 1
ATOM 681 N N . LYS A 1 83 ? -1.877 1.111 -23.490 1.00 89.12 83 LYS A N 1
ATOM 682 C CA . LYS A 1 83 ? -1.911 1.764 -22.176 1.00 89.12 83 LYS A CA 1
ATOM 683 C C . LYS A 1 83 ? -2.874 1.014 -21.233 1.00 89.12 83 LYS A C 1
ATOM 685 O O . LYS A 1 83 ? -4.046 0.835 -21.588 1.00 89.12 83 LYS A O 1
ATOM 690 N N . PRO A 1 84 ? -2.418 0.558 -20.053 1.00 87.81 84 PRO A N 1
ATOM 691 C CA . PRO A 1 84 ? -3.280 -0.061 -19.057 1.00 87.81 84 PRO A CA 1
ATOM 692 C C . PRO A 1 84 ? -4.375 0.902 -18.591 1.00 87.81 84 PRO A C 1
ATOM 694 O O . PRO A 1 84 ? -4.105 2.062 -18.302 1.00 87.81 84 PRO A O 1
ATOM 697 N N . ALA A 1 85 ? -5.605 0.410 -18.431 1.00 86.62 85 ALA A N 1
ATOM 698 C CA . ALA A 1 85 ? -6.729 1.237 -17.972 1.00 86.62 85 ALA A CA 1
ATOM 699 C C . ALA A 1 85 ? -6.510 1.847 -16.572 1.00 86.62 85 ALA A C 1
ATOM 701 O O . ALA A 1 85 ? -7.098 2.870 -16.235 1.00 86.62 85 ALA A O 1
ATOM 702 N N . ILE A 1 86 ? -5.651 1.233 -15.749 1.00 86.81 86 ILE A N 1
ATOM 703 C CA . ILE A 1 86 ? -5.299 1.751 -14.423 1.00 86.81 86 ILE A CA 1
ATOM 704 C C . ILE A 1 86 ? -4.464 3.037 -14.488 1.00 86.81 86 ILE A C 1
ATOM 706 O O . ILE A 1 86 ? -4.488 3.818 -13.543 1.00 86.81 86 ILE A O 1
ATOM 710 N N . SER A 1 87 ? -3.761 3.293 -15.595 1.00 88.69 87 SER A N 1
ATOM 711 C CA . SER A 1 87 ? -2.891 4.464 -15.745 1.00 88.69 87 SER A CA 1
ATOM 712 C C . SER A 1 87 ? -3.640 5.797 -15.670 1.00 88.69 87 SER A C 1
ATOM 714 O O . SER A 1 87 ? -3.019 6.801 -15.356 1.00 88.69 87 SER A O 1
ATOM 716 N N . ASP A 1 88 ? -4.954 5.816 -15.906 1.00 88.44 88 ASP A N 1
ATOM 717 C CA . ASP A 1 88 ? -5.777 7.030 -15.784 1.00 88.44 88 ASP A CA 1
ATOM 718 C C . ASP A 1 88 ? -6.400 7.200 -14.386 1.00 88.44 88 ASP A C 1
ATOM 720 O O . ASP A 1 88 ? -6.981 8.237 -14.085 1.00 88.44 88 ASP A O 1
ATOM 724 N N . ARG A 1 89 ? -6.317 6.172 -13.531 1.00 84.56 89 ARG A N 1
ATOM 725 C CA . ARG A 1 89 ? -7.070 6.081 -12.266 1.00 84.56 89 ARG A CA 1
ATOM 726 C C . ARG A 1 89 ? -6.212 5.708 -11.057 1.00 84.56 89 ARG A C 1
ATOM 728 O O . ARG A 1 89 ? -6.731 5.514 -9.962 1.00 84.56 89 ARG A O 1
ATOM 735 N N . PHE A 1 90 ? -4.898 5.582 -11.235 1.00 85.31 90 PHE A N 1
ATOM 736 C CA . PHE A 1 90 ? -3.968 5.100 -10.206 1.00 85.31 90 PHE A CA 1
ATOM 737 C C . PHE A 1 90 ? -3.911 5.987 -8.951 1.00 85.31 90 PHE A C 1
ATOM 739 O O . PHE A 1 90 ? -3.480 5.522 -7.899 1.00 85.31 90 PHE A O 1
ATOM 746 N N . THR A 1 91 ? -4.341 7.246 -9.053 1.00 85.38 91 THR A N 1
ATOM 747 C CA . THR A 1 91 ? -4.410 8.206 -7.942 1.00 85.38 91 THR A CA 1
ATOM 748 C C . THR A 1 91 ? -5.669 8.052 -7.086 1.00 85.38 91 THR A C 1
ATOM 750 O O . THR A 1 91 ? -5.745 8.633 -6.005 1.00 85.38 91 THR A O 1
ATOM 753 N N . GLU A 1 92 ? -6.659 7.275 -7.533 1.00 83.19 92 GLU A N 1
ATOM 754 C CA . GLU A 1 92 ? -7.892 7.044 -6.787 1.00 83.19 92 GLU A CA 1
ATOM 755 C C . GLU A 1 92 ? -7.656 6.083 -5.612 1.00 83.19 92 GLU A C 1
ATOM 757 O O . GLU A 1 92 ? -7.195 4.952 -5.789 1.00 83.19 92 GLU A O 1
ATOM 762 N N . ASP A 1 93 ? -8.084 6.475 -4.408 1.00 81.94 93 ASP A N 1
ATOM 763 C CA . ASP A 1 93 ? -7.974 5.634 -3.205 1.00 81.94 93 ASP A CA 1
ATOM 764 C C . ASP A 1 93 ? -8.679 4.277 -3.354 1.00 81.94 93 ASP A C 1
ATOM 766 O O . ASP A 1 93 ? -8.208 3.267 -2.827 1.00 81.94 93 ASP A O 1
ATOM 770 N N . LEU A 1 94 ? -9.784 4.234 -4.107 1.00 80.00 94 LEU A N 1
ATOM 771 C CA . LEU A 1 94 ? -10.510 2.996 -4.383 1.00 80.00 94 LEU A CA 1
ATOM 772 C C . LEU A 1 94 ? -9.688 2.035 -5.250 1.00 80.00 94 LEU A C 1
ATOM 774 O O . LEU A 1 94 ? -9.714 0.830 -5.012 1.00 80.00 94 LEU A O 1
ATOM 778 N N . ILE A 1 95 ? -8.948 2.552 -6.234 1.00 83.75 95 ILE A N 1
ATOM 779 C CA . ILE A 1 95 ? -8.068 1.739 -7.078 1.00 83.75 95 ILE A CA 1
ATOM 780 C C . ILE A 1 95 ? -6.895 1.218 -6.256 1.00 83.75 95 ILE A C 1
ATOM 782 O O . ILE A 1 95 ? -6.594 0.026 -6.317 1.00 83.75 95 ILE A O 1
ATOM 786 N N . PHE A 1 96 ? -6.284 2.070 -5.432 1.00 84.50 96 PHE A N 1
ATOM 787 C CA . PHE A 1 96 ? -5.214 1.649 -4.532 1.00 84.50 96 PHE A CA 1
ATOM 788 C C . PHE A 1 96 ? -5.659 0.509 -3.599 1.00 84.50 96 PHE A C 1
ATOM 790 O O . PHE A 1 96 ? -4.943 -0.480 -3.438 1.00 84.50 96 PHE A O 1
ATOM 797 N N . ALA A 1 97 ? -6.859 0.609 -3.023 1.00 84.62 97 ALA A N 1
ATOM 798 C CA . ALA A 1 97 ? -7.408 -0.426 -2.154 1.00 84.62 97 ALA A CA 1
ATOM 799 C C . ALA A 1 97 ? -7.812 -1.698 -2.927 1.00 84.62 97 ALA A C 1
ATOM 801 O O . ALA A 1 97 ? -7.563 -2.809 -2.463 1.00 84.62 97 ALA A O 1
ATOM 802 N N . TYR A 1 98 ? -8.368 -1.556 -4.136 1.00 83.75 98 TYR A N 1
ATOM 803 C CA . TYR A 1 98 ? -8.718 -2.679 -5.013 1.00 83.75 98 TYR A CA 1
ATOM 804 C C . TYR A 1 98 ? -7.503 -3.545 -5.375 1.00 83.75 98 TYR A C 1
ATOM 806 O O . TYR A 1 98 ? -7.600 -4.774 -5.422 1.00 83.75 98 TYR A O 1
ATOM 814 N N . LEU A 1 99 ? -6.332 -2.932 -5.572 1.00 86.25 99 LEU A N 1
ATOM 815 C CA . LEU A 1 99 ? -5.098 -3.662 -5.868 1.00 86.25 99 LEU A CA 1
ATOM 816 C C . LEU A 1 99 ? -4.663 -4.620 -4.748 1.00 86.25 99 LEU A C 1
ATOM 818 O O . LEU A 1 99 ? -3.945 -5.576 -5.031 1.00 86.25 99 LEU A O 1
ATOM 822 N N . GLN A 1 100 ? -5.117 -4.417 -3.509 1.00 89.50 100 GLN A N 1
ATOM 823 C CA . GLN A 1 100 ? -4.812 -5.323 -2.397 1.00 89.50 100 GLN A CA 1
ATOM 824 C C . GLN A 1 100 ? -5.587 -6.643 -2.466 1.00 89.50 100 GLN A C 1
ATOM 826 O O . GLN A 1 100 ? -5.164 -7.622 -1.864 1.00 89.50 100 GLN A O 1
ATOM 831 N N . VAL A 1 101 ? -6.712 -6.682 -3.188 1.00 87.88 101 VAL A N 1
ATOM 832 C CA . VAL A 1 101 ? -7.580 -7.872 -3.278 1.00 87.88 101 VAL A CA 1
ATOM 833 C C . VAL A 1 101 ? -7.592 -8.505 -4.667 1.00 87.88 101 VAL A C 1
ATOM 835 O O . VAL A 1 101 ? -7.823 -9.702 -4.796 1.00 87.88 101 VAL A O 1
ATOM 838 N N . ALA A 1 102 ? -7.345 -7.716 -5.712 1.00 85.69 102 ALA A N 1
ATOM 839 C CA . ALA A 1 102 ? -7.417 -8.161 -7.104 1.00 85.69 102 ALA A CA 1
ATOM 840 C C . ALA A 1 102 ? -6.302 -7.559 -7.979 1.00 85.69 102 ALA A C 1
ATOM 842 O O . ALA A 1 102 ? -6.420 -7.499 -9.204 1.00 85.69 102 ALA A O 1
ATOM 843 N N . GLY A 1 103 ? -5.234 -7.066 -7.349 1.00 88.50 103 GLY A N 1
ATOM 844 C CA . GLY A 1 103 ? -4.032 -6.610 -8.034 1.00 88.50 103 GLY A CA 1
ATOM 845 C C . GLY A 1 103 ? -2.981 -7.713 -8.192 1.00 88.50 103 GLY A C 1
ATOM 846 O O . GLY A 1 103 ? -3.261 -8.889 -7.969 1.00 88.50 103 GLY A O 1
ATOM 847 N N . PRO A 1 104 ? -1.743 -7.338 -8.560 1.00 89.81 104 PRO A N 1
ATOM 848 C CA . PRO A 1 104 ? -0.655 -8.290 -8.801 1.00 89.81 104 PRO A CA 1
ATOM 849 C C . PRO A 1 104 ? -0.180 -9.060 -7.563 1.00 89.81 104 PRO A C 1
ATOM 851 O O . PRO A 1 104 ? 0.395 -10.134 -7.707 1.00 89.81 104 PRO A O 1
ATOM 854 N N . ASN A 1 105 ? -0.389 -8.516 -6.360 1.00 92.81 105 ASN A N 1
ATOM 855 C CA . ASN A 1 105 ? 0.006 -9.155 -5.104 1.00 92.81 105 ASN A CA 1
ATOM 856 C C . ASN A 1 105 ? -1.143 -9.130 -4.075 1.00 92.81 105 ASN A C 1
ATOM 858 O O . ASN A 1 105 ? -1.111 -8.321 -3.147 1.00 92.81 105 ASN A O 1
ATOM 862 N N . PRO A 1 106 ? -2.161 -9.996 -4.226 1.00 91.50 106 PRO A N 1
ATOM 863 C CA . PRO A 1 106 ? -3.345 -10.009 -3.370 1.00 91.50 106 PRO A CA 1
ATOM 864 C C . PRO A 1 106 ? -3.174 -10.892 -2.117 1.00 91.50 106 PRO A C 1
ATOM 866 O O . PRO A 1 106 ? -4.135 -11.496 -1.650 1.00 91.50 106 PRO A O 1
ATOM 869 N N . LEU A 1 107 ? -1.945 -11.040 -1.607 1.00 94.31 107 LEU A N 1
ATOM 870 C CA . LEU A 1 107 ? -1.602 -12.023 -0.564 1.00 94.31 107 LEU A CA 1
ATOM 871 C C . LEU A 1 107 ? -1.167 -11.402 0.772 1.00 94.31 107 LEU A C 1
ATOM 873 O O . LEU A 1 107 ? -0.853 -12.135 1.701 1.00 94.31 107 LEU A O 1
ATOM 877 N N . VAL A 1 108 ? -1.113 -10.069 0.866 1.00 94.06 108 VAL A N 1
ATOM 878 C CA . VAL A 1 108 ? -0.591 -9.354 2.051 1.00 94.06 108 VAL A CA 1
ATOM 879 C C . VAL A 1 108 ? -1.703 -8.878 2.989 1.00 94.06 108 VAL A C 1
ATOM 881 O O . VAL A 1 108 ? -1.457 -8.649 4.168 1.00 94.06 108 VAL A O 1
ATOM 884 N N . LEU A 1 109 ? -2.917 -8.689 2.471 1.00 92.75 109 LEU A N 1
ATOM 885 C CA . LEU A 1 109 ? -4.014 -8.085 3.218 1.00 92.75 109 LEU A CA 1
ATOM 886 C C . LEU A 1 109 ? -4.560 -9.053 4.277 1.00 92.75 109 LEU A C 1
ATOM 888 O O . LEU A 1 109 ? -5.070 -10.121 3.946 1.00 92.75 109 LEU A O 1
ATOM 892 N N . GLU A 1 110 ? -4.535 -8.637 5.539 1.00 93.06 110 GLU A N 1
ATOM 893 C CA . GLU A 1 110 ? -5.049 -9.406 6.676 1.00 93.06 110 GLU A CA 1
ATOM 894 C C . GLU A 1 110 ? -6.089 -8.601 7.460 1.00 93.06 110 GLU A C 1
ATOM 896 O O . GLU A 1 110 ? -6.088 -7.370 7.445 1.00 93.06 110 GLU A O 1
ATOM 901 N N . GLN A 1 111 ? -7.005 -9.277 8.156 1.00 92.81 111 GLN A N 1
ATOM 902 C CA . GLN A 1 111 ? -7.969 -8.592 9.019 1.00 92.81 111 GLN A CA 1
ATOM 903 C C . GLN A 1 111 ? -7.256 -7.964 10.226 1.00 92.81 111 GLN A C 1
ATOM 905 O O . GLN A 1 111 ? -6.496 -8.623 10.933 1.00 92.81 111 GLN A O 1
ATOM 910 N N . PHE A 1 112 ? -7.541 -6.692 10.493 1.00 89.56 112 PHE A N 1
ATOM 911 C CA . PHE A 1 112 ? -6.969 -5.932 11.598 1.00 89.56 112 PHE A CA 1
ATOM 912 C C . PHE A 1 112 ? -7.878 -6.028 12.829 1.00 89.56 112 PHE A C 1
ATOM 914 O O . PHE A 1 112 ? -8.893 -5.337 12.931 1.00 89.56 112 PHE A O 1
ATOM 921 N N . THR A 1 113 ? -7.529 -6.925 13.751 1.00 85.50 113 THR A N 1
ATOM 922 C CA . THR A 1 113 ? -8.379 -7.304 14.895 1.00 85.50 113 THR A CA 1
ATOM 923 C C . THR A 1 113 ? -8.027 -6.592 16.200 1.00 85.50 113 THR A C 1
ATOM 925 O O . THR A 1 113 ? -8.853 -6.533 17.109 1.00 85.50 113 THR A O 1
ATOM 928 N N . GLN A 1 114 ? -6.823 -6.032 16.308 1.00 81.69 114 GLN A N 1
ATOM 929 C CA . GLN A 1 114 ? -6.332 -5.357 17.508 1.00 81.69 114 GLN A CA 1
ATOM 930 C C . GLN A 1 114 ? -5.430 -4.181 17.146 1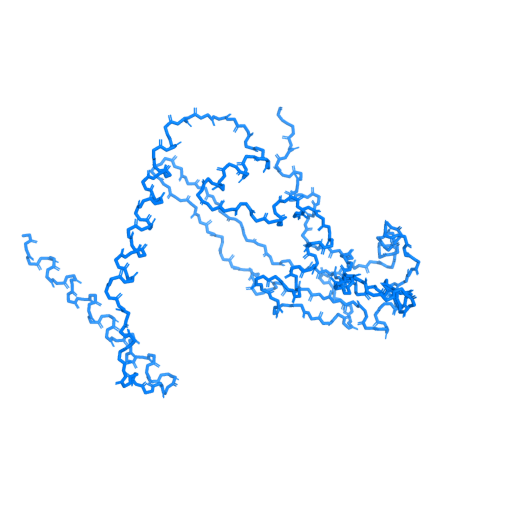.00 81.69 114 GLN A C 1
ATOM 932 O O . GLN A 1 114 ? -4.825 -4.168 16.078 1.00 81.69 114 GLN A O 1
ATOM 937 N N . MET A 1 115 ? -5.330 -3.206 18.051 1.00 82.38 115 MET A N 1
ATOM 938 C CA . MET A 1 115 ? -4.480 -2.036 17.844 1.00 82.38 115 MET A CA 1
ATOM 939 C C . MET A 1 115 ? -3.005 -2.413 17.760 1.00 82.38 115 MET A C 1
ATOM 941 O O . MET A 1 115 ? -2.504 -3.191 18.569 1.00 82.38 115 MET A O 1
ATOM 945 N N . ASP A 1 116 ? -2.309 -1.792 16.813 1.00 80.38 116 ASP A N 1
ATOM 946 C CA . ASP A 1 116 ? -0.872 -1.930 16.620 1.00 80.38 116 ASP A CA 1
ATOM 947 C C . ASP A 1 116 ? -0.193 -0.621 17.025 1.00 80.38 116 ASP A C 1
ATOM 949 O O . ASP A 1 116 ? -0.512 0.448 16.503 1.00 80.38 116 ASP A O 1
ATOM 953 N N . SER A 1 117 ? 0.764 -0.689 17.949 1.00 85.88 117 SER A N 1
ATOM 954 C CA . SER A 1 117 ? 1.505 0.487 18.418 1.00 85.88 117 SER A CA 1
ATOM 955 C C . SER A 1 117 ? 2.321 1.165 17.311 1.00 85.88 117 SER A C 1
ATOM 957 O O . SER A 1 117 ? 2.602 2.363 17.394 1.00 85.88 117 SER A O 1
ATOM 959 N N . ARG A 1 118 ? 2.670 0.438 16.242 1.00 86.25 118 ARG A N 1
ATOM 960 C CA . ARG A 1 118 ? 3.331 0.984 15.047 1.00 86.25 118 ARG A CA 1
ATOM 961 C C . ARG A 1 118 ? 2.378 1.853 14.227 1.00 86.25 118 ARG A C 1
ATOM 963 O O . ARG A 1 118 ? 2.843 2.775 13.546 1.00 86.25 118 ARG A O 1
ATOM 970 N N . LEU A 1 119 ? 1.069 1.625 14.344 1.00 83.62 119 LEU A N 1
ATOM 971 C CA . LEU A 1 119 ? 0.003 2.337 13.645 1.00 83.62 119 LEU A CA 1
ATOM 972 C C . LEU A 1 119 ? -1.002 2.968 14.638 1.00 83.62 119 LEU A C 1
ATOM 974 O O . LEU A 1 119 ? -2.134 2.497 14.763 1.00 83.62 119 LEU A O 1
ATOM 978 N N . PRO A 1 120 ? -0.607 4.038 15.357 1.00 81.94 120 PRO A N 1
ATOM 979 C CA . PRO A 1 120 ? -1.423 4.643 16.409 1.00 81.94 120 PRO A CA 1
ATOM 980 C C . PRO A 1 120 ? -2.531 5.534 15.826 1.00 81.94 120 PRO A C 1
ATOM 982 O O . PRO A 1 120 ? -2.448 6.759 15.881 1.00 81.94 120 PRO A O 1
ATOM 985 N N . ILE A 1 121 ? -3.561 4.917 15.251 1.00 84.25 121 ILE A N 1
ATOM 986 C CA . ILE A 1 121 ? -4.716 5.623 14.684 1.00 84.25 121 ILE A CA 1
ATOM 987 C C . ILE A 1 121 ? -5.670 6.012 15.805 1.00 84.25 121 ILE A C 1
ATOM 989 O O . ILE A 1 121 ? -6.133 5.156 16.566 1.00 84.25 121 ILE A O 1
ATOM 993 N N . THR A 1 122 ? -5.999 7.300 15.893 1.00 87.56 122 THR A N 1
ATOM 994 C CA . THR A 1 122 ? -6.973 7.781 16.876 1.00 87.56 122 THR A CA 1
ATOM 995 C C . THR A 1 122 ? -8.410 7.665 16.354 1.00 87.56 122 THR A C 1
ATOM 997 O O . THR A 1 122 ? -8.651 7.708 15.139 1.00 87.56 122 THR A O 1
ATOM 1000 N N . PRO A 1 123 ? -9.411 7.548 17.248 1.00 90.50 123 PRO A N 1
ATOM 1001 C CA . PRO A 1 123 ? -10.819 7.587 16.859 1.00 90.50 123 PRO A CA 1
ATOM 1002 C C . PRO A 1 123 ? -11.196 8.832 16.041 1.00 90.50 123 PRO A C 1
ATOM 1004 O O . PRO A 1 123 ? -11.990 8.732 15.106 1.00 90.50 123 PRO A O 1
ATOM 1007 N N . GLU A 1 124 ? -10.607 9.988 16.350 1.00 90.88 124 GLU A N 1
ATOM 1008 C CA . GLU A 1 124 ? -10.864 11.263 15.674 1.00 90.88 124 GLU A CA 1
ATOM 1009 C C . GLU A 1 124 ? -10.303 11.263 14.249 1.00 90.88 124 GLU A C 1
ATOM 1011 O O . GLU A 1 124 ? -10.991 11.695 13.322 1.00 90.88 124 GLU A O 1
ATOM 1016 N N . GLN A 1 125 ? -9.085 10.740 14.054 1.00 86.25 125 GLN A N 1
ATOM 1017 C CA . GLN A 1 125 ? -8.479 10.584 12.727 1.00 86.25 125 GLN A CA 1
ATOM 1018 C C . GLN A 1 125 ? -9.325 9.660 11.853 1.00 86.25 125 GLN A C 1
ATOM 1020 O O . GLN A 1 125 ? -9.708 10.026 10.739 1.00 86.25 125 GLN A O 1
ATOM 1025 N N . TYR A 1 126 ? -9.699 8.501 12.398 1.00 87.81 126 TYR A N 1
ATOM 1026 C CA . TYR A 1 126 ? -10.587 7.560 11.728 1.00 87.81 126 TYR A CA 1
ATOM 1027 C C . TYR A 1 126 ? -11.904 8.224 11.305 1.00 87.81 126 TYR A C 1
ATOM 1029 O O . TYR A 1 126 ? -12.324 8.125 10.151 1.00 87.81 126 TYR A O 1
ATOM 1037 N N . GLN A 1 127 ? -12.555 8.934 12.230 1.00 87.19 127 GLN A N 1
ATOM 1038 C CA . GLN A 1 127 ? -13.841 9.576 11.976 1.00 87.19 127 GLN A CA 1
ATOM 1039 C C . GLN A 1 127 ? -13.727 10.699 10.938 1.00 87.19 127 GLN A C 1
ATOM 1041 O O . GLN A 1 127 ? -14.604 10.838 10.081 1.00 87.19 127 GLN A O 1
ATOM 1046 N N . ALA A 1 128 ? -12.644 11.481 10.971 1.00 84.75 128 ALA A N 1
ATOM 1047 C CA . ALA A 1 128 ? -12.374 12.511 9.974 1.00 84.75 128 ALA A CA 1
ATOM 1048 C C . ALA A 1 128 ? -12.255 11.910 8.566 1.00 84.75 128 ALA A C 1
ATOM 1050 O O . ALA A 1 128 ? -12.787 12.470 7.606 1.00 84.75 128 ALA A O 1
ATOM 1051 N N . ILE A 1 129 ? -11.614 10.747 8.444 1.00 82.19 129 ILE A N 1
ATOM 1052 C CA . ILE A 1 129 ? -11.430 10.052 7.168 1.00 82.19 129 ILE A CA 1
ATOM 1053 C C . ILE A 1 129 ? -12.743 9.425 6.703 1.00 82.19 129 ILE A C 1
ATOM 1055 O O . ILE A 1 129 ? -13.159 9.672 5.573 1.00 82.19 129 ILE A O 1
ATOM 1059 N N . ALA A 1 130 ? -13.474 8.736 7.582 1.00 81.38 130 ALA A N 1
ATOM 1060 C CA . ALA A 1 130 ? -14.812 8.225 7.276 1.00 81.38 130 ALA A CA 1
ATOM 1061 C C . ALA A 1 130 ? -15.746 9.339 6.757 1.00 81.38 130 ALA A C 1
ATOM 1063 O O . ALA A 1 130 ? -16.449 9.159 5.757 1.00 81.38 130 ALA A O 1
ATOM 1064 N N . LYS A 1 131 ? -15.678 10.533 7.364 1.00 82.12 131 LYS A N 1
ATOM 1065 C CA . LYS A 1 131 ? -16.450 11.709 6.946 1.00 82.12 131 LYS A CA 1
ATOM 1066 C C . LYS A 1 131 ? -16.071 12.213 5.549 1.00 82.12 131 LYS A C 1
ATOM 1068 O O . LYS A 1 131 ? -16.976 12.604 4.813 1.00 82.12 131 LYS A O 1
ATOM 1073 N N . LYS A 1 132 ? -14.792 12.166 5.144 1.00 80.12 132 LYS A N 1
ATOM 1074 C CA . LYS A 1 132 ? -14.368 12.500 3.761 1.00 80.12 132 LYS A CA 1
ATOM 1075 C C . LYS A 1 132 ? -15.056 11.610 2.724 1.00 80.12 132 LYS A C 1
ATOM 1077 O O . LYS A 1 132 ? -15.370 12.071 1.634 1.00 80.12 132 LYS A O 1
ATOM 1082 N N . PHE A 1 133 ? -15.357 10.368 3.095 1.00 75.31 133 PHE A N 1
ATOM 1083 C CA . PHE A 1 133 ? -16.098 9.421 2.265 1.00 75.31 133 PHE A CA 1
ATOM 1084 C C . PHE A 1 133 ? -17.610 9.430 2.533 1.00 75.31 133 PHE A C 1
ATOM 1086 O O . PHE A 1 133 ? -18.310 8.514 2.102 1.00 75.31 133 PHE A O 1
ATOM 1093 N N . GLY A 1 134 ? -18.142 10.435 3.238 1.00 79.12 134 GLY A N 1
ATOM 1094 C CA . GLY A 1 134 ? -19.574 10.577 3.519 1.00 79.12 134 GLY A CA 1
ATOM 1095 C C . GLY A 1 134 ? -20.155 9.457 4.385 1.00 79.12 134 GLY A C 1
ATOM 1096 O O . GLY A 1 134 ? -21.332 9.133 4.244 1.00 79.12 134 GLY A O 1
ATOM 1097 N N . VAL A 1 135 ? -19.334 8.825 5.228 1.00 78.44 135 VAL A N 1
ATOM 1098 C CA . VAL A 1 135 ? -19.746 7.757 6.143 1.00 78.44 135 VAL A CA 1
ATOM 1099 C C . VAL A 1 135 ? -19.665 8.268 7.581 1.00 78.44 135 VAL A C 1
ATOM 1101 O O . VAL A 1 135 ? -18.679 8.882 7.985 1.00 78.44 135 VAL A O 1
ATOM 1104 N N . THR A 1 136 ? -20.702 8.001 8.374 1.00 86.06 136 THR A N 1
ATOM 1105 C CA . THR A 1 136 ? -20.661 8.176 9.830 1.00 86.06 136 THR A CA 1
ATOM 1106 C C . THR A 1 136 ? -20.320 6.838 10.468 1.00 86.06 136 THR A C 1
ATOM 1108 O O . THR A 1 136 ? -21.137 5.920 10.462 1.00 86.06 136 THR A O 1
ATOM 1111 N N . ASP A 1 137 ? -19.106 6.719 10.995 1.00 86.31 137 ASP A N 1
ATOM 1112 C CA . ASP A 1 137 ? -18.601 5.483 11.587 1.00 86.31 137 ASP A CA 1
ATOM 1113 C C . ASP A 1 137 ? -17.629 5.781 12.735 1.00 86.31 137 ASP A C 1
ATOM 1115 O O . ASP A 1 137 ? -17.156 6.912 12.872 1.00 86.31 137 ASP A O 1
ATOM 1119 N N . SER A 1 138 ? -17.331 4.774 13.558 1.00 90.88 138 SER A N 1
ATOM 1120 C CA . SER A 1 138 ? -16.345 4.872 14.638 1.00 90.88 138 SER A CA 1
ATOM 1121 C C . SER A 1 138 ? -15.322 3.743 14.567 1.00 90.88 138 SER A C 1
ATOM 1123 O O . SER A 1 138 ? -15.626 2.628 14.139 1.00 90.88 138 SER A O 1
ATOM 1125 N N . LEU A 1 139 ? -14.102 4.030 15.024 1.00 88.62 139 LEU A N 1
ATOM 1126 C CA . LEU A 1 139 ? -12.991 3.078 14.997 1.00 88.62 139 LEU A CA 1
ATOM 1127 C C . LEU A 1 139 ? -13.314 1.805 15.797 1.00 88.62 139 LEU A C 1
ATOM 1129 O O . LEU A 1 139 ? -13.122 0.692 15.316 1.00 88.62 139 LEU A O 1
ATOM 1133 N N . SER A 1 140 ? -13.882 1.972 16.995 1.00 91.62 140 SER A N 1
ATOM 1134 C CA . SER A 1 140 ? -14.294 0.860 17.862 1.00 91.62 140 SER A CA 1
ATOM 1135 C C . SER A 1 140 ? -15.364 -0.023 17.213 1.00 91.62 140 SER A C 1
ATOM 1137 O O . SER A 1 140 ? -15.279 -1.251 17.290 1.00 91.62 140 SER A O 1
ATOM 1139 N N . LYS A 1 141 ? -16.341 0.579 16.522 1.00 90.69 141 LYS A N 1
ATOM 1140 C CA . LYS A 1 141 ? -17.373 -0.171 15.805 1.00 90.69 141 LYS A CA 1
ATOM 1141 C C . LYS A 1 141 ? -16.767 -0.975 14.656 1.00 90.69 141 LYS A C 1
ATOM 1143 O O . LYS A 1 141 ? -17.051 -2.161 14.536 1.00 90.69 141 LYS A O 1
ATOM 1148 N N . ALA A 1 142 ? -15.898 -0.361 13.857 1.00 88.19 142 ALA A N 1
ATOM 1149 C CA . ALA A 1 142 ? -15.256 -1.032 12.731 1.00 88.19 142 ALA A CA 1
ATOM 1150 C C . ALA A 1 142 ? -14.348 -2.198 13.152 1.00 88.19 142 ALA A C 1
ATOM 1152 O O . ALA A 1 142 ? -14.338 -3.220 12.470 1.00 88.19 142 ALA A O 1
ATOM 1153 N N . LEU A 1 143 ? -13.645 -2.085 14.284 1.00 89.56 143 LEU A N 1
ATOM 1154 C CA . LEU A 1 143 ? -12.899 -3.200 14.884 1.00 89.56 143 LEU A CA 1
ATOM 1155 C C . LEU A 1 143 ? -13.824 -4.333 15.328 1.00 89.56 143 LEU A C 1
ATOM 1157 O O . LEU A 1 143 ? -13.607 -5.483 14.965 1.00 89.56 143 LEU A O 1
ATOM 1161 N N . THR A 1 144 ? -14.868 -3.997 16.091 1.00 91.44 144 THR A N 1
ATOM 1162 C CA . THR A 1 144 ? -15.808 -4.983 16.651 1.00 91.44 144 THR A CA 1
ATOM 1163 C C . THR A 1 144 ? -16.535 -5.750 15.546 1.00 91.44 144 THR A C 1
ATOM 1165 O O . THR A 1 144 ? -16.778 -6.945 15.667 1.00 91.44 144 THR A O 1
ATOM 1168 N N . GLU A 1 145 ? -16.855 -5.071 14.444 1.00 90.56 145 GLU A N 1
ATOM 1169 C CA . GLU A 1 145 ? -17.498 -5.660 13.267 1.00 90.56 145 GLU A CA 1
ATOM 1170 C C . GLU A 1 145 ? -16.502 -6.335 12.305 1.00 90.56 145 GLU A C 1
ATOM 1172 O O . GLU A 1 145 ? -16.915 -6.833 11.259 1.00 90.56 145 GLU A O 1
ATOM 1177 N N . GLY A 1 146 ? -15.198 -6.343 12.612 1.00 90.19 146 GLY A N 1
ATOM 1178 C CA . GLY A 1 146 ? -14.177 -6.977 11.775 1.00 90.19 146 GLY A CA 1
ATOM 1179 C C . GLY A 1 146 ? -14.027 -6.336 10.390 1.00 90.19 146 GLY A C 1
ATOM 1180 O O . GLY A 1 146 ? -13.712 -7.020 9.414 1.00 90.19 146 GLY A O 1
ATOM 1181 N N . ARG A 1 147 ? -14.289 -5.030 10.278 1.00 89.81 147 ARG A N 1
ATOM 1182 C CA . ARG A 1 147 ? -14.268 -4.288 9.008 1.00 89.81 147 ARG A CA 1
ATOM 1183 C C . ARG A 1 147 ? -12.919 -3.673 8.674 1.00 89.81 147 ARG A C 1
ATOM 1185 O O . ARG A 1 147 ? -12.769 -3.158 7.570 1.00 89.81 147 ARG A O 1
ATOM 1192 N N . LEU A 1 148 ? -11.955 -3.703 9.587 1.00 89.00 148 LEU A N 1
ATOM 1193 C CA . LEU A 1 148 ? -10.620 -3.167 9.346 1.00 89.00 148 LEU A CA 1
ATOM 1194 C C . LEU A 1 148 ? -9.674 -4.254 8.848 1.00 89.00 148 LEU A C 1
ATOM 1196 O O . LEU A 1 148 ? -9.725 -5.391 9.310 1.00 89.00 148 LEU A O 1
ATOM 1200 N N . TYR A 1 149 ? -8.810 -3.883 7.912 1.00 91.56 149 TYR A N 1
ATOM 1201 C CA . TYR A 1 149 ? -7.820 -4.754 7.288 1.00 91.56 149 TYR A CA 1
ATOM 1202 C C . TYR A 1 149 ? -6.504 -4.005 7.156 1.00 91.56 149 TYR A C 1
ATOM 1204 O O . TYR A 1 149 ? -6.518 -2.796 6.939 1.00 91.56 149 TYR A O 1
ATOM 1212 N N . ALA A 1 150 ? -5.378 -4.696 7.259 1.00 90.56 150 ALA A N 1
ATOM 1213 C CA . ALA A 1 150 ? -4.062 -4.101 7.127 1.00 90.56 150 ALA A CA 1
ATOM 1214 C C . ALA A 1 150 ? -3.174 -4.896 6.169 1.00 90.56 150 ALA A C 1
ATOM 1216 O O . ALA A 1 150 ? -3.212 -6.123 6.151 1.00 90.56 150 ALA A O 1
ATOM 1217 N N . SER A 1 151 ? -2.347 -4.178 5.415 1.00 92.50 151 SER A N 1
ATOM 1218 C CA . SER A 1 151 ? -1.188 -4.740 4.720 1.00 92.50 151 SER A CA 1
ATOM 1219 C C . SER A 1 151 ? 0.069 -4.286 5.465 1.00 92.50 151 SER A C 1
ATOM 1221 O O . SER A 1 151 ? 0.377 -3.089 5.474 1.00 92.50 151 SER A O 1
ATOM 1223 N N . ASP A 1 152 ? 0.766 -5.221 6.116 1.00 92.06 152 ASP A N 1
ATOM 1224 C CA . ASP A 1 152 ? 1.987 -4.972 6.898 1.00 92.06 152 ASP A CA 1
ATOM 1225 C C . ASP A 1 152 ? 3.226 -5.485 6.152 1.00 92.06 152 ASP A C 1
ATOM 1227 O O . ASP A 1 152 ? 3.474 -6.687 6.053 1.00 92.06 152 ASP A O 1
ATOM 1231 N N . TYR A 1 153 ? 4.037 -4.555 5.648 1.00 93.38 153 TYR A N 1
ATOM 1232 C CA . TYR A 1 153 ? 5.251 -4.848 4.889 1.00 93.38 153 TYR A CA 1
ATOM 1233 C C . TYR A 1 153 ? 6.510 -4.902 5.769 1.00 93.38 153 TYR A C 1
ATOM 1235 O O . TYR A 1 153 ? 7.611 -4.663 5.275 1.00 93.38 153 TYR A O 1
ATOM 1243 N N . LYS A 1 154 ? 6.387 -5.255 7.058 1.00 92.00 154 LYS A N 1
ATOM 1244 C CA . LYS A 1 154 ? 7.520 -5.430 7.994 1.00 92.00 154 LYS A CA 1
ATOM 1245 C C . LYS A 1 154 ? 8.667 -6.299 7.476 1.00 92.00 154 LYS A C 1
ATOM 1247 O O . LYS A 1 154 ? 9.792 -6.124 7.916 1.00 92.00 154 LYS A O 1
ATOM 1252 N N . LEU A 1 155 ? 8.410 -7.230 6.552 1.00 93.06 155 LEU A N 1
ATOM 1253 C CA . LEU A 1 155 ? 9.458 -8.064 5.946 1.00 93.06 155 LEU A CA 1
ATOM 1254 C C . LEU A 1 155 ? 10.491 -7.245 5.157 1.00 93.06 155 LEU A C 1
ATOM 1256 O O . LEU A 1 155 ? 11.580 -7.742 4.889 1.00 93.06 155 LEU A O 1
ATOM 1260 N N . LEU A 1 156 ? 10.147 -6.014 4.773 1.00 91.62 156 LEU A N 1
ATOM 1261 C CA . LEU A 1 156 ? 11.054 -5.084 4.106 1.00 91.62 156 LEU A CA 1
ATOM 1262 C C . LEU A 1 156 ? 11.899 -4.266 5.093 1.00 91.62 156 LEU A C 1
ATOM 1264 O O . LEU A 1 156 ? 12.793 -3.537 4.663 1.00 91.62 156 LEU A O 1
ATOM 1268 N N . ASP A 1 157 ? 11.608 -4.347 6.394 1.00 91.44 157 ASP A N 1
ATOM 1269 C CA . ASP A 1 157 ? 12.315 -3.573 7.407 1.00 91.44 157 ASP A CA 1
ATOM 1270 C C . ASP A 1 157 ? 13.753 -4.076 7.562 1.00 91.44 157 ASP A C 1
ATOM 1272 O O . ASP A 1 157 ? 14.023 -5.277 7.554 1.00 91.44 157 ASP A O 1
ATOM 1276 N N . GLY A 1 158 ? 14.694 -3.140 7.658 1.00 89.19 158 GLY A N 1
ATOM 1277 C CA . GLY A 1 158 ? 16.123 -3.444 7.731 1.00 89.19 158 GLY A CA 1
ATOM 1278 C C . GLY A 1 158 ? 16.763 -3.970 6.438 1.00 89.19 158 GLY A C 1
ATOM 1279 O O . GLY A 1 158 ? 17.962 -4.254 6.449 1.00 89.19 158 GLY A O 1
ATOM 1280 N N . LEU A 1 159 ? 16.029 -4.080 5.320 1.00 93.44 159 LEU A N 1
ATOM 1281 C CA . LEU A 1 159 ? 16.646 -4.439 4.042 1.00 93.44 159 LEU A CA 1
ATOM 1282 C C . LEU A 1 159 ? 17.611 -3.339 3.571 1.00 93.44 159 LEU A C 1
ATOM 1284 O O . LEU A 1 159 ? 17.276 -2.151 3.631 1.00 93.44 159 LEU A O 1
ATOM 1288 N N . PRO A 1 160 ? 18.805 -3.704 3.070 1.00 91.94 160 PRO A N 1
ATOM 1289 C CA . PRO A 1 160 ? 19.748 -2.725 2.565 1.00 91.94 160 PRO A CA 1
ATOM 1290 C C . PRO A 1 160 ? 19.190 -2.043 1.316 1.00 91.94 160 PRO A C 1
ATOM 1292 O O . PRO A 1 160 ? 18.667 -2.675 0.396 1.00 91.94 160 PRO A O 1
ATOM 1295 N N . ASN A 1 161 ? 19.357 -0.727 1.275 1.00 93.12 161 ASN A N 1
ATOM 1296 C CA . ASN A 1 161 ? 19.035 0.079 0.111 1.00 93.12 161 ASN A CA 1
ATOM 1297 C C . ASN A 1 161 ? 19.914 -0.312 -1.086 1.00 93.12 161 ASN A C 1
ATOM 1299 O O . ASN A 1 161 ? 21.122 -0.508 -0.952 1.00 93.12 161 ASN A O 1
ATOM 1303 N N . GLY A 1 162 ? 19.305 -0.400 -2.269 1.00 91.50 162 GLY A N 1
ATOM 1304 C CA . GLY A 1 162 ? 20.032 -0.637 -3.515 1.00 91.50 162 GLY A CA 1
ATOM 1305 C C . GLY A 1 162 ? 20.660 0.641 -4.071 1.00 91.50 162 GLY A C 1
ATOM 1306 O O . GLY A 1 162 ? 20.249 1.744 -3.726 1.00 91.50 162 GLY A O 1
ATOM 1307 N N . ASN A 1 163 ? 21.595 0.498 -5.008 1.00 90.31 163 ASN A N 1
ATOM 1308 C CA . ASN A 1 163 ? 22.137 1.612 -5.787 1.00 90.31 163 ASN A CA 1
ATOM 1309 C C . ASN A 1 163 ? 21.878 1.380 -7.279 1.00 90.31 163 ASN A C 1
ATOM 1311 O O . ASN A 1 163 ? 21.914 0.249 -7.765 1.00 90.31 163 ASN A O 1
ATOM 1315 N N . PHE A 1 164 ? 21.590 2.451 -8.007 1.00 85.94 164 PHE A N 1
ATOM 1316 C CA . PHE A 1 164 ? 21.718 2.508 -9.456 1.00 85.94 164 PHE A CA 1
ATOM 1317 C C . PHE A 1 164 ? 23.113 3.040 -9.787 1.00 85.94 164 PHE A C 1
ATOM 1319 O O . PHE A 1 164 ? 23.503 4.079 -9.260 1.00 85.94 164 PHE A O 1
ATOM 1326 N N . ILE A 1 165 ? 23.860 2.320 -10.622 1.00 88.88 165 ILE A N 1
ATOM 1327 C CA . ILE A 1 165 ? 25.226 2.681 -11.011 1.00 88.88 165 ILE A CA 1
ATOM 1328 C C . ILE A 1 165 ? 25.321 2.587 -12.534 1.00 88.88 165 ILE A C 1
ATOM 1330 O O . ILE A 1 165 ? 24.987 1.551 -13.111 1.00 88.88 165 ILE A O 1
ATOM 1334 N N . ASN A 1 166 ? 25.779 3.663 -13.166 1.00 86.25 166 ASN A N 1
ATOM 1335 C CA . ASN A 1 166 ? 26.289 3.677 -14.534 1.00 86.25 166 ASN A CA 1
ATOM 1336 C C . ASN A 1 166 ? 27.603 4.482 -14.581 1.00 86.25 166 ASN A C 1
ATOM 1338 O O . ASN A 1 166 ? 28.043 4.996 -13.553 1.00 86.25 166 ASN A O 1
ATOM 1342 N N . ASP A 1 167 ? 28.207 4.607 -15.764 1.00 87.94 167 ASP A N 1
ATOM 1343 C CA . ASP A 1 167 ? 29.528 5.229 -15.947 1.00 87.94 167 ASP A CA 1
ATOM 1344 C C . ASP A 1 167 ? 29.645 6.658 -15.380 1.00 87.94 167 ASP A C 1
ATOM 1346 O O . ASP A 1 167 ?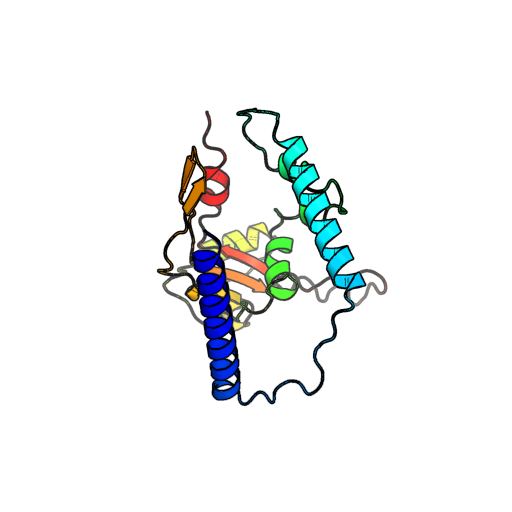 30.729 7.066 -14.971 1.00 87.94 167 ASP A O 1
ATOM 1350 N N . ASN A 1 168 ? 28.534 7.402 -15.306 1.00 84.81 168 ASN A N 1
ATOM 1351 C CA . ASN A 1 168 ? 28.524 8.827 -14.956 1.00 84.81 168 ASN A CA 1
ATOM 1352 C C . ASN A 1 168 ? 27.652 9.167 -13.733 1.00 84.81 168 ASN A C 1
ATOM 1354 O O . ASN A 1 168 ? 27.614 10.321 -13.310 1.00 84.81 168 ASN A O 1
ATOM 1358 N N . LEU A 1 169 ? 26.919 8.202 -13.172 1.00 73.06 169 LEU A N 1
ATOM 1359 C CA . LEU A 1 169 ? 25.942 8.432 -12.112 1.00 73.06 169 LEU A CA 1
ATOM 1360 C C . LEU A 1 169 ? 25.879 7.242 -11.155 1.00 73.06 169 LEU A C 1
ATOM 1362 O O . LEU A 1 169 ? 25.611 6.107 -11.548 1.00 73.06 169 LEU A O 1
ATOM 1366 N N . THR A 1 170 ? 26.039 7.536 -9.867 1.00 88.25 170 THR A N 1
ATOM 1367 C CA . THR A 1 170 ? 25.648 6.640 -8.776 1.00 88.25 170 THR A CA 1
ATOM 1368 C C . THR A 1 170 ? 24.504 7.286 -8.010 1.00 88.25 170 THR A C 1
ATOM 1370 O O . THR A 1 170 ? 24.664 8.374 -7.463 1.00 88.25 170 THR A O 1
ATOM 1373 N N . GLN A 1 171 ? 23.352 6.622 -7.967 1.00 88.81 171 GLN A N 1
ATOM 1374 C CA . GLN A 1 171 ? 22.160 7.113 -7.282 1.00 88.81 171 GLN A CA 1
ATOM 1375 C C . GLN A 1 171 ? 21.591 6.044 -6.352 1.00 88.81 171 GLN A C 1
ATOM 1377 O O . GLN A 1 171 ? 21.323 4.914 -6.764 1.00 88.81 171 GLN A O 1
ATOM 1382 N N . GLN A 1 172 ? 21.366 6.410 -5.093 1.00 92.62 172 GLN A N 1
ATOM 1383 C CA . GLN A 1 172 ? 20.778 5.514 -4.105 1.00 92.62 172 GLN A CA 1
ATOM 1384 C C . GLN A 1 172 ? 19.274 5.314 -4.344 1.00 92.62 172 GLN A C 1
ATOM 1386 O O . GLN A 1 172 ? 18.539 6.259 -4.630 1.00 92.62 172 GLN A O 1
ATOM 1391 N N . LYS A 1 173 ? 18.817 4.068 -4.199 1.00 91.69 173 LYS A N 1
ATOM 1392 C CA . LYS A 1 173 ? 17.403 3.676 -4.138 1.00 91.69 173 LYS A CA 1
ATOM 1393 C C . LYS A 1 173 ? 16.986 3.537 -2.679 1.00 91.69 173 LYS A C 1
ATOM 1395 O O . LYS A 1 173 ? 17.806 3.195 -1.834 1.00 91.69 173 LYS A O 1
ATOM 1400 N N . TYR A 1 174 ? 15.707 3.741 -2.393 1.00 90.06 174 TYR A N 1
ATOM 1401 C CA . TYR A 1 174 ? 15.176 3.655 -1.035 1.00 90.06 174 TYR A CA 1
ATOM 1402 C C . TYR A 1 174 ? 14.079 2.601 -0.944 1.00 90.06 174 TYR A C 1
ATOM 1404 O O . TYR A 1 174 ? 13.223 2.511 -1.824 1.00 90.06 174 TYR A O 1
ATOM 1412 N N . ILE A 1 175 ? 14.111 1.818 0.130 1.00 92.56 175 ILE A N 1
ATOM 1413 C CA . ILE A 1 175 ? 13.071 0.856 0.496 1.00 92.56 175 ILE A CA 1
ATOM 1414 C C . ILE A 1 175 ? 12.344 1.372 1.744 1.00 92.56 175 ILE A C 1
ATOM 1416 O O . ILE A 1 175 ? 12.919 2.067 2.580 1.00 92.56 175 ILE A O 1
ATOM 1420 N N . SER A 1 176 ? 11.057 1.051 1.854 1.00 90.44 176 SER A N 1
ATOM 1421 C CA . SER A 1 176 ? 10.226 1.337 3.023 1.00 90.44 176 SER A CA 1
ATOM 1422 C C . SER A 1 176 ? 9.487 0.068 3.446 1.00 90.44 176 SER A C 1
ATOM 1424 O O . SER A 1 176 ? 9.146 -0.752 2.594 1.00 90.44 176 SER A O 1
ATOM 1426 N N . ALA A 1 177 ? 9.207 -0.063 4.745 1.00 91.44 177 ALA A N 1
ATOM 1427 C CA . ALA A 1 177 ? 8.430 -1.151 5.340 1.00 91.44 177 ALA A CA 1
ATOM 1428 C C . ALA A 1 177 ? 7.099 -0.626 5.913 1.00 91.44 177 ALA A C 1
ATOM 1430 O O . ALA A 1 177 ? 6.953 -0.460 7.126 1.00 91.44 177 ALA A O 1
ATOM 1431 N N . PRO A 1 178 ? 6.140 -0.262 5.050 1.00 90.56 178 PRO A N 1
ATOM 1432 C CA . PRO A 1 178 ? 4.939 0.425 5.492 1.00 90.56 178 PRO A CA 1
ATOM 1433 C C . PRO A 1 178 ? 3.870 -0.471 6.102 1.00 90.56 178 PRO A C 1
ATOM 1435 O O . PRO A 1 178 ? 3.800 -1.667 5.833 1.00 90.56 178 PRO A O 1
ATOM 1438 N N . ILE A 1 179 ? 2.960 0.171 6.835 1.00 88.62 179 ILE A N 1
ATOM 1439 C CA . ILE A 1 179 ? 1.673 -0.403 7.228 1.00 88.62 179 ILE A CA 1
ATOM 1440 C C . ILE A 1 179 ? 0.563 0.452 6.609 1.00 88.62 179 ILE A C 1
ATOM 1442 O O . ILE A 1 179 ? 0.541 1.678 6.775 1.00 88.62 179 ILE A O 1
ATOM 1446 N N . ALA A 1 180 ? -0.345 -0.198 5.885 1.00 89.81 180 ALA A N 1
ATOM 1447 C CA . ALA A 1 180 ? -1.527 0.413 5.286 1.00 89.81 180 ALA A CA 1
ATOM 1448 C C . ALA A 1 180 ? -2.792 -0.179 5.910 1.00 89.81 180 ALA A C 1
ATOM 1450 O O . ALA A 1 180 ? -2.941 -1.395 5.907 1.00 89.81 180 ALA A O 1
ATOM 1451 N N . LEU A 1 181 ? -3.690 0.665 6.424 1.00 89.38 181 LEU A N 1
ATOM 1452 C CA . LEU A 1 181 ? -4.985 0.281 6.979 1.00 89.38 181 LEU A CA 1
ATOM 1453 C C . LEU A 1 181 ? -6.122 0.639 6.025 1.00 89.38 181 LEU A C 1
ATOM 1455 O O . LEU A 1 181 ? -6.230 1.755 5.508 1.00 89.38 181 LEU A O 1
ATOM 1459 N N . PHE A 1 182 ? -7.027 -0.311 5.884 1.00 88.75 182 PHE A N 1
ATOM 1460 C CA . PHE A 1 182 ? -8.205 -0.266 5.049 1.00 88.75 182 PHE A CA 1
ATOM 1461 C C . PHE A 1 182 ? -9.450 -0.616 5.868 1.00 88.75 182 PHE A C 1
ATOM 1463 O O . PHE A 1 182 ? -9.386 -1.267 6.907 1.00 88.75 182 PHE A O 1
ATOM 1470 N N . ASN A 1 183 ? -10.606 -0.203 5.372 1.00 87.06 183 ASN A N 1
ATOM 1471 C CA . ASN A 1 183 ? -11.918 -0.443 5.938 1.00 87.06 183 ASN A CA 1
ATOM 1472 C C . ASN A 1 183 ? -12.846 -0.961 4.848 1.00 87.06 183 ASN A C 1
ATOM 1474 O O . ASN A 1 183 ? -13.181 -0.244 3.908 1.00 87.06 183 ASN A O 1
ATOM 1478 N N . ALA A 1 184 ? -13.317 -2.189 5.007 1.00 81.81 184 ALA A N 1
ATOM 1479 C CA . ALA A 1 184 ? -14.419 -2.729 4.234 1.00 81.81 184 ALA A CA 1
ATOM 1480 C C . ALA A 1 184 ? -15.727 -2.063 4.691 1.00 81.81 184 ALA A C 1
ATOM 1482 O O . ALA A 1 184 ? -16.491 -2.599 5.497 1.00 81.81 184 ALA A O 1
ATOM 1483 N N . SER A 1 185 ? -15.981 -0.852 4.198 1.00 68.44 185 SER A N 1
ATOM 1484 C CA . SER A 1 185 ? -17.237 -0.167 4.465 1.00 68.44 185 SER A CA 1
ATOM 1485 C C . SER A 1 185 ? -18.338 -0.788 3.623 1.00 68.44 185 SER A C 1
ATOM 1487 O O . SER A 1 185 ? -18.214 -0.950 2.410 1.00 68.44 185 SER A O 1
ATOM 1489 N N . VAL A 1 186 ? -19.462 -1.105 4.262 1.00 52.72 186 VAL A N 1
ATOM 1490 C CA . VAL A 1 186 ? -20.629 -1.668 3.584 1.00 52.72 186 VAL A CA 1
ATOM 1491 C C . VAL A 1 186 ? -21.345 -0.553 2.819 1.00 52.72 186 VAL A C 1
ATOM 1493 O O . VAL A 1 186 ? -22.393 -0.064 3.235 1.00 52.72 186 VAL A O 1
ATOM 1496 N N . ARG A 1 187 ? -20.803 -0.118 1.677 1.00 51.25 187 ARG A N 1
ATOM 1497 C CA . ARG A 1 187 ? -21.598 0.656 0.717 1.00 51.25 187 ARG A CA 1
ATOM 1498 C C . ARG A 1 187 ? -22.475 -0.304 -0.098 1.00 51.25 187 ARG A C 1
ATOM 1500 O O . ARG A 1 187 ? -22.128 -0.742 -1.184 1.00 51.25 187 ARG A O 1
ATOM 1507 N N . TYR A 1 188 ? -23.642 -0.563 0.499 1.00 43.00 188 TYR A N 1
ATOM 1508 C CA . TYR A 1 188 ? -24.938 -0.900 -0.096 1.00 43.00 188 TYR A CA 1
ATOM 1509 C C . TYR A 1 188 ? -25.248 -2.325 -0.587 1.00 43.00 188 TYR A C 1
ATOM 1511 O O . TYR A 1 188 ? -25.246 -2.645 -1.770 1.00 43.00 188 TYR A O 1
ATOM 1519 N N . ALA A 1 189 ? -25.889 -3.049 0.332 1.00 30.27 189 ALA A N 1
ATOM 1520 C CA . ALA A 1 189 ? -27.017 -3.943 0.072 1.00 30.27 189 ALA A CA 1
ATOM 1521 C C . ALA A 1 189 ? -28.269 -3.261 -0.569 1.00 30.27 189 ALA A C 1
ATOM 1523 O O . ALA A 1 189 ? -29.320 -3.892 -0.632 1.00 30.27 189 ALA A O 1
ATOM 1524 N N . PHE A 1 190 ? -28.194 -2.012 -1.064 1.00 29.98 190 PHE A N 1
ATOM 1525 C CA . PHE A 1 190 ? -29.325 -1.270 -1.672 1.00 29.98 190 PHE A CA 1
ATOM 1526 C C . PHE A 1 190 ? -29.505 -1.459 -3.185 1.00 29.98 190 PHE A C 1
ATOM 1528 O O . PHE A 1 190 ? -30.494 -0.980 -3.728 1.00 29.98 190 PHE A O 1
ATOM 1535 N N . LEU A 1 191 ? -28.609 -2.162 -3.883 1.00 30.45 191 LEU A N 1
ATOM 1536 C CA . LEU A 1 191 ? -28.772 -2.422 -5.323 1.00 30.45 191 LEU A CA 1
ATOM 1537 C C . LEU A 1 191 ? -29.483 -3.748 -5.638 1.00 30.45 191 LEU A C 1
ATOM 1539 O O . LEU A 1 191 ? -29.661 -4.081 -6.804 1.00 30.45 191 LEU A O 1
ATOM 1543 N N . ARG A 1 192 ? -29.967 -4.497 -4.633 1.00 27.34 192 ARG A N 1
ATOM 1544 C CA . ARG A 1 192 ? -30.686 -5.764 -4.881 1.00 27.34 192 ARG A CA 1
ATOM 1545 C C . ARG A 1 192 ? -32.056 -5.613 -5.564 1.00 27.34 192 ARG A C 1
ATOM 1547 O O . ARG A 1 192 ? -32.572 -6.615 -6.038 1.00 27.34 192 ARG A O 1
ATOM 1554 N N . ASN A 1 193 ? -32.595 -4.396 -5.692 1.00 27.86 193 ASN A N 1
ATOM 1555 C CA . ASN A 1 193 ? -33.851 -4.135 -6.414 1.00 27.86 193 ASN A CA 1
ATOM 1556 C C . ASN A 1 193 ? -33.675 -3.413 -7.766 1.00 27.86 193 ASN A C 1
ATOM 1558 O O . ASN A 1 193 ? -34.671 -3.103 -8.412 1.00 27.86 193 ASN A O 1
ATOM 1562 N N . ALA A 1 194 ? -32.442 -3.185 -8.229 1.00 26.45 194 ALA A N 1
ATOM 1563 C CA . ALA A 1 194 ? -32.163 -2.738 -9.596 1.00 26.45 194 ALA A CA 1
ATOM 1564 C C . ALA A 1 194 ? -31.333 -3.820 -10.299 1.00 26.45 194 ALA A C 1
ATOM 1566 O O . ALA A 1 194 ? -30.105 -3.784 -10.329 1.00 26.45 194 ALA A O 1
ATOM 1567 N N . ALA A 1 195 ? -32.021 -4.854 -10.779 1.00 30.00 195 ALA A N 1
ATOM 1568 C CA . ALA A 1 195 ? -31.401 -5.947 -11.507 1.00 30.00 195 ALA A CA 1
ATOM 1569 C C . ALA A 1 195 ? -30.780 -5.464 -12.832 1.00 30.00 195 ALA A C 1
ATOM 1571 O O . ALA A 1 195 ? -31.353 -4.633 -13.530 1.00 30.00 195 ALA A O 1
ATOM 1572 N N . GLN A 1 196 ? -29.656 -6.100 -13.182 1.00 31.56 196 GLN A N 1
ATOM 1573 C CA . GLN A 1 196 ? -29.046 -6.174 -14.517 1.00 31.56 196 GLN A CA 1
ATOM 1574 C C . GLN A 1 196 ? -28.350 -4.917 -15.041 1.00 31.56 196 GLN A C 1
ATOM 1576 O O . GLN A 1 196 ? -28.775 -4.303 -16.009 1.00 31.56 196 GLN A O 1
ATOM 1581 N N . THR A 1 197 ? -27.192 -4.600 -14.470 1.00 29.58 197 THR A N 1
ATOM 1582 C CA . THR A 1 197 ? -25.897 -4.448 -15.170 1.00 29.58 197 THR A CA 1
ATOM 1583 C C . THR A 1 197 ? -24.886 -3.911 -14.161 1.00 29.58 197 THR A C 1
ATOM 1585 O O . THR A 1 197 ? -25.243 -3.136 -13.283 1.00 29.58 197 THR A O 1
ATOM 1588 N N . LEU A 1 198 ? -23.622 -4.311 -14.309 1.00 30.39 198 LEU A N 1
ATOM 1589 C CA . LEU A 1 198 ? -22.457 -3.897 -13.518 1.00 30.39 198 LEU A CA 1
ATOM 1590 C C . LEU A 1 198 ? -22.121 -4.784 -12.304 1.00 30.39 198 LEU A C 1
ATOM 1592 O O . LEU A 1 198 ? -22.526 -4.566 -11.165 1.00 30.39 198 LEU A O 1
ATOM 1596 N N . THR A 1 199 ? -21.258 -5.757 -12.576 1.00 33.19 199 THR A N 1
ATOM 1597 C CA . THR A 1 199 ? -20.306 -6.343 -11.632 1.00 33.19 199 THR A CA 1
ATOM 1598 C C . THR A 1 199 ? -19.451 -5.240 -10.987 1.00 33.19 199 THR A C 1
ATOM 1600 O O . THR A 1 199 ? -18.536 -4.730 -11.631 1.00 33.19 199 THR A O 1
ATOM 1603 N N . HIS A 1 200 ? -19.727 -4.868 -9.734 1.00 34.38 200 HIS A N 1
ATOM 1604 C CA . HIS A 1 200 ? -18.862 -3.980 -8.944 1.00 34.38 200 HIS A CA 1
ATOM 1605 C C . HIS A 1 200 ? -18.426 -4.655 -7.634 1.00 34.38 200 HIS A C 1
ATOM 1607 O O . HIS A 1 200 ? -19.273 -5.230 -6.945 1.00 34.38 200 HIS A O 1
ATOM 1613 N N . PRO A 1 201 ? -17.129 -4.589 -7.276 1.00 37.44 201 PRO A N 1
ATOM 1614 C CA . PRO A 1 201 ? -16.608 -5.155 -6.041 1.00 37.44 201 PRO A CA 1
ATOM 1615 C C . PRO A 1 201 ? -17.007 -4.311 -4.827 1.00 37.44 201 PRO A C 1
ATOM 1617 O O . PRO A 1 201 ? -17.195 -3.096 -4.903 1.00 37.44 201 PRO A O 1
ATOM 1620 N N . THR A 1 202 ? -17.112 -4.984 -3.688 1.00 39.31 202 THR A N 1
ATOM 1621 C CA . THR A 1 202 ? -17.241 -4.403 -2.351 1.00 39.31 202 THR A CA 1
ATOM 1622 C C . THR A 1 202 ? -16.131 -3.364 -2.136 1.00 39.31 202 THR A C 1
ATOM 1624 O O . THR A 1 202 ? -14.956 -3.661 -2.342 1.00 39.31 202 THR A O 1
ATOM 1627 N N . GLY A 1 203 ? -16.488 -2.129 -1.775 1.00 44.88 203 GLY A N 1
ATOM 1628 C CA . GLY A 1 203 ? -15.522 -1.036 -1.648 1.00 44.88 203 GLY A CA 1
ATOM 1629 C C . GLY A 1 203 ? -14.704 -1.139 -0.362 1.00 44.88 203 GLY A C 1
ATOM 1630 O O . GLY A 1 203 ? -15.228 -0.911 0.727 1.00 44.88 203 GLY A O 1
ATOM 1631 N N . LEU A 1 204 ? -13.415 -1.446 -0.491 1.00 47.19 204 LEU A N 1
ATOM 1632 C CA . LEU A 1 204 ? -12.433 -1.251 0.570 1.00 47.19 204 LEU A CA 1
ATOM 1633 C C . LEU A 1 204 ? -12.030 0.236 0.544 1.00 47.19 204 LEU A C 1
ATOM 1635 O O . LEU A 1 204 ? -11.532 0.733 -0.463 1.00 47.19 204 LEU A O 1
ATOM 1639 N N . LEU A 1 205 ? -12.308 0.975 1.614 1.00 53.44 205 LEU A N 1
ATOM 1640 C CA . LEU A 1 205 ? -11.894 2.364 1.791 1.00 53.44 205 LEU A CA 1
ATOM 1641 C C . LEU A 1 205 ? -10.545 2.399 2.503 1.00 53.44 205 LEU A C 1
ATOM 1643 O O . LEU A 1 205 ? -10.349 1.726 3.506 1.00 53.44 205 LEU A O 1
ATOM 1647 N N . MET A 1 206 ? -9.616 3.205 2.013 1.00 47.91 206 MET A N 1
ATOM 1648 C CA . MET A 1 206 ? -8.355 3.473 2.702 1.00 47.91 206 MET A CA 1
ATOM 1649 C C . MET A 1 206 ? -8.609 4.313 3.952 1.00 47.91 206 MET A C 1
ATOM 1651 O O . MET A 1 206 ? -9.176 5.400 3.856 1.00 47.91 206 MET A O 1
ATOM 1655 N N . VAL A 1 207 ? -8.194 3.812 5.114 1.00 50.16 207 VAL A N 1
ATOM 1656 C CA . VAL A 1 207 ? -8.314 4.538 6.381 1.00 50.16 207 VAL A CA 1
ATOM 1657 C C . VAL A 1 207 ? -7.032 5.280 6.681 1.00 50.16 207 VAL A C 1
ATOM 1659 O O . VAL A 1 207 ? -7.117 6.428 7.065 1.00 50.16 207 VAL A O 1
ATOM 1662 N N . GLU A 1 208 ? -5.854 4.701 6.464 1.00 44.03 208 GLU A N 1
ATOM 1663 C CA . GLU A 1 208 ? -4.597 5.440 6.605 1.00 44.03 208 GLU A CA 1
ATOM 1664 C C . GLU A 1 208 ? -3.436 4.618 6.057 1.00 44.03 208 GLU A C 1
ATOM 1666 O O . GLU A 1 208 ? -3.408 3.401 6.200 1.00 44.03 208 GLU A O 1
ATOM 1671 N N . THR A 1 209 ? -2.429 5.265 5.485 1.00 36.09 209 THR A N 1
ATOM 1672 C CA . THR A 1 209 ? -1.122 4.636 5.285 1.00 36.09 209 THR A CA 1
ATOM 1673 C C . THR A 1 209 ? -0.134 5.349 6.178 1.00 36.09 209 THR A C 1
ATOM 1675 O O . THR A 1 209 ? 0.030 6.557 6.028 1.00 36.09 209 THR A O 1
ATOM 1678 N N . LYS A 1 210 ? 0.622 4.623 7.008 1.00 37.41 210 LYS A N 1
ATOM 1679 C CA . LYS A 1 210 ? 1.874 5.153 7.571 1.00 37.41 210 LYS A CA 1
ATOM 1680 C C . LYS A 1 210 ? 3.018 4.971 6.566 1.00 37.41 210 LYS A C 1
ATOM 1682 O O . LYS A 1 210 ? 4.112 4.530 6.885 1.00 37.41 210 LYS A O 1
ATOM 1687 N N . ILE A 1 211 ? 2.724 5.307 5.316 1.00 34.31 211 ILE A N 1
ATOM 1688 C CA . ILE A 1 211 ? 3.669 5.895 4.376 1.00 34.31 211 ILE A CA 1
ATOM 1689 C C . ILE A 1 211 ? 3.275 7.344 4.393 1.00 34.31 211 ILE A C 1
ATOM 1691 O O . ILE A 1 211 ? 2.089 7.650 4.304 1.00 34.31 211 ILE A O 1
ATOM 1695 N N . VAL A 1 212 ? 4.249 8.225 4.509 1.00 32.84 212 VAL A N 1
ATOM 1696 C CA . VAL A 1 212 ? 4.035 9.656 4.427 1.00 32.84 212 VAL A CA 1
ATOM 1697 C C . VAL A 1 212 ? 3.383 9.984 3.071 1.00 32.84 212 VAL A C 1
ATOM 1699 O O . VAL A 1 212 ? 4.076 10.273 2.104 1.00 32.84 212 VAL A O 1
ATOM 1702 N N . LYS A 1 213 ? 2.050 9.902 2.958 1.00 34.28 213 LYS A N 1
ATOM 1703 C CA . LYS A 1 213 ? 1.305 10.227 1.730 1.00 34.28 213 LYS A CA 1
ATOM 1704 C C . LYS A 1 213 ? 1.539 11.702 1.384 1.00 34.28 213 LYS A C 1
ATOM 1706 O O . LYS A 1 213 ? 1.676 12.056 0.220 1.00 34.28 213 LYS A O 1
ATOM 1711 N N . GLU A 1 214 ? 1.753 12.519 2.418 1.00 29.48 214 GLU A N 1
ATOM 1712 C CA . GLU A 1 214 ? 2.186 13.912 2.311 1.00 29.48 214 GLU A CA 1
ATOM 1713 C C . GLU A 1 214 ? 3.653 14.101 1.891 1.00 29.48 214 GLU A C 1
ATOM 1715 O O . GLU A 1 214 ? 3.973 15.178 1.414 1.00 29.48 214 GLU A O 1
ATOM 1720 N N . LYS A 1 215 ? 4.551 13.105 1.978 1.00 28.34 215 LYS A N 1
ATOM 1721 C CA . LYS A 1 215 ? 5.935 13.214 1.462 1.00 28.34 215 LYS A CA 1
ATOM 1722 C C . LYS A 1 215 ? 6.160 12.427 0.188 1.00 28.34 215 LYS A C 1
ATOM 1724 O O . LYS A 1 215 ? 7.047 12.814 -0.545 1.00 28.34 215 LYS A O 1
ATOM 1729 N N . PHE A 1 216 ? 5.381 11.397 -0.134 1.00 27.03 216 PHE A N 1
ATOM 1730 C CA . PHE A 1 216 ? 5.578 10.677 -1.396 1.00 27.03 216 PHE A CA 1
ATOM 1731 C C . PHE A 1 216 ? 5.163 11.524 -2.611 1.00 27.03 216 PHE A C 1
ATOM 1733 O O . PHE A 1 216 ? 5.766 11.402 -3.671 1.00 27.03 216 PHE A O 1
ATOM 1740 N N . ILE A 1 217 ? 4.189 12.432 -2.437 1.00 30.38 217 ILE A N 1
ATOM 1741 C CA . ILE A 1 217 ? 3.826 13.432 -3.455 1.00 30.38 217 ILE A CA 1
ATOM 1742 C C . ILE A 1 217 ? 4.580 14.759 -3.243 1.00 30.38 217 ILE A C 1
ATOM 1744 O O . ILE A 1 217 ? 5.027 15.340 -4.227 1.00 30.38 217 ILE A O 1
ATOM 1748 N N . SER A 1 218 ? 4.821 15.224 -2.003 1.00 25.73 218 SER A N 1
ATOM 1749 C CA . SER A 1 218 ? 5.564 16.491 -1.815 1.00 25.73 218 SER A CA 1
ATOM 1750 C C . SER A 1 218 ? 7.075 16.395 -2.067 1.00 25.73 218 SER A C 1
ATOM 1752 O O . SER A 1 218 ? 7.685 17.421 -2.348 1.00 25.73 218 SER A O 1
ATOM 1754 N N . TRP A 1 219 ? 7.692 15.202 -2.060 1.00 26.33 219 TRP A N 1
ATOM 1755 C CA . TRP A 1 219 ? 9.106 15.057 -2.451 1.00 26.33 219 TRP A CA 1
ATOM 1756 C C . TRP A 1 219 ? 9.368 15.301 -3.937 1.00 26.33 219 TRP A C 1
ATOM 1758 O O . TRP A 1 219 ? 10.493 15.638 -4.293 1.00 26.33 219 TRP A O 1
ATOM 1768 N N . HIS A 1 220 ? 8.365 15.141 -4.803 1.00 31.67 220 HIS A N 1
ATOM 1769 C CA . HIS A 1 220 ? 8.528 15.375 -6.240 1.00 31.67 220 HIS A CA 1
ATOM 1770 C C . HIS A 1 220 ? 8.136 16.790 -6.687 1.00 31.67 220 HIS A C 1
ATOM 1772 O O . HIS A 1 220 ? 8.344 17.122 -7.848 1.00 31.67 220 HIS A O 1
ATOM 1778 N N . PHE A 1 221 ? 7.629 17.631 -5.779 1.00 31.77 221 PHE A N 1
ATOM 1779 C CA . PHE A 1 221 ? 7.158 18.983 -6.093 1.00 31.77 221 PHE A CA 1
ATOM 1780 C C . PHE A 1 221 ? 7.478 19.985 -4.970 1.00 31.77 221 PHE A C 1
ATOM 1782 O O . PHE A 1 221 ? 6.618 20.764 -4.563 1.00 31.77 221 PHE A O 1
ATOM 1789 N N . GLN A 1 222 ? 8.706 19.970 -4.438 1.00 24.83 222 GLN A N 1
ATOM 1790 C CA . GLN A 1 222 ? 9.227 21.174 -3.786 1.00 24.83 222 GLN A CA 1
ATOM 1791 C C . GLN A 1 222 ? 9.688 22.133 -4.882 1.00 24.83 222 GLN A C 1
ATOM 1793 O O . GLN A 1 222 ? 10.557 21.792 -5.681 1.00 24.83 222 GLN A O 1
ATOM 1798 N N . GLU A 1 223 ? 9.016 23.282 -4.921 1.00 30.14 223 GLU A N 1
ATOM 1799 C CA . GLU A 1 223 ? 9.227 24.424 -5.807 1.00 30.14 223 GLU A CA 1
ATOM 1800 C C . GLU A 1 223 ? 10.718 24.704 -6.056 1.00 30.14 223 GLU A C 1
ATOM 1802 O O . GLU A 1 223 ? 11.487 24.940 -5.120 1.00 30.14 223 GLU A O 1
ATOM 1807 N N . GLY A 1 224 ? 11.092 24.677 -7.335 1.00 31.08 224 GLY A N 1
ATOM 1808 C CA . GLY A 1 224 ? 12.209 25.430 -7.893 1.00 31.08 224 GLY A CA 1
ATOM 1809 C C . GLY A 1 224 ? 11.651 26.519 -8.792 1.00 31.08 224 GLY A C 1
ATOM 1810 O O . GLY A 1 224 ? 10.631 26.234 -9.463 1.00 31.08 224 GLY A O 1
#

Sequence (224 aa):
MKEKHSKYDQDVQESLQNFDSTITQLFGIKQPEKSIAFDETSIINRLENIVKFVAKIYEEKNTETSESLTLDDYNKLYQIIKKPAISDRFTEDLIFAYLQVAGPNPLVLEQFTQMDSRLPITPEQYQAIAKKFGVTDSLSKALTEGRLYASDYKLLDGLPNGNFINDNLTQQKYISAPIALFNASVRYAFLRNAAQTLTHPTGLLMVETKIVKEKFISWHFQEG

Foldseek 3Di:
DVVVVVVVVVVVVVVVVVVVVVCCVVPVDDDPPDDPPPPVVNVVVVVVVVVVVVVVVVVVPPDDDPDQDDLVVVVVVCPPHDDDPCSVPVPPQQVVQVCCCPNPPVDQKAQDQDDDPVDPDDQVLQQVQCVVVVHHDTPVRQNVVSFKIKRWQCVQPPPDWDWDDDPPDIGTHDDDGKMWMWGQDPPDPPCPPVDDDDDDDRGIGTSDIVPPPVCVVVVSDDDD